Protein AF-W7SR73-F1 (afdb_monomer_lite)

Radius of gyration: 20.81 Å; chains: 1; bounding box: 54×57×61 Å

Secondary structure (DSSP, 8-state):
--PPPP-------------SGGGSHHHHHHHHHHHHHHHHHHTHHHHHTS-HHHHHHHHHTTHHHHHHHHHTTS-THHHHHHHHHHHHHHHHHHHHHHHHHHHT--HHHHHHHHHHHHHHHHHHHHT-S-TT--SS--B--GGG-HHHHHHHHHHHHHHHHHHSEEEEE-SS-EEEEEHHHHH-HHHHHHHHHHHHHHHHHHHHBSS--HHHHHHHHHHHHHTHHHHHHHHHHHHHHGGG-EEETTEEE-STTHHHHHHHHHHHHHHHHHHHHHHHHH--

Structure (mmCIF, N/CA/C/O backbone):
data_AF-W7SR73-F1
#
_entry.id   AF-W7SR73-F1
#
loop_
_atom_site.group_PDB
_atom_site.id
_atom_site.type_symbol
_atom_site.label_atom_id
_atom_site.label_alt_id
_atom_site.label_comp_id
_atom_site.label_asym_id
_atom_site.label_entity_id
_atom_site.label_seq_id
_atom_site.pdbx_PDB_ins_code
_atom_site.Cartn_x
_atom_site.Cartn_y
_atom_site.Cartn_z
_atom_site.occupancy
_atom_site.B_iso_or_equiv
_atom_site.auth_seq_id
_atom_site.auth_comp_id
_atom_site.auth_asym_id
_atom_site.auth_atom_id
_atom_site.pdbx_PDB_model_num
ATOM 1 N N . MET A 1 1 ? -22.185 36.426 38.404 1.00 36.88 1 MET A N 1
ATOM 2 C CA . MET A 1 1 ? -23.098 35.696 37.496 1.00 36.88 1 MET A CA 1
ATOM 3 C C . MET A 1 1 ? -22.734 36.054 36.061 1.00 36.88 1 MET A C 1
ATOM 5 O O . MET A 1 1 ? -23.063 37.146 35.626 1.00 36.88 1 MET A O 1
ATOM 9 N N . CYS A 1 2 ? -22.018 35.182 35.348 1.00 37.31 2 CYS A N 1
ATOM 10 C CA . CYS A 1 2 ? -21.666 35.397 33.941 1.00 37.31 2 CYS A CA 1
ATOM 11 C C . CYS A 1 2 ? -22.485 34.436 33.075 1.00 37.31 2 CYS A C 1
ATOM 13 O O . CYS A 1 2 ? -22.372 33.221 33.229 1.00 37.31 2 CYS A O 1
ATOM 15 N N . ARG A 1 3 ? -23.336 34.977 32.194 1.00 38.03 3 ARG A N 1
ATOM 16 C CA . ARG A 1 3 ? -24.036 34.200 31.160 1.00 38.03 3 ARG A CA 1
ATOM 17 C C . ARG A 1 3 ? -23.007 33.688 30.142 1.00 38.03 3 ARG A C 1
ATOM 19 O O . ARG A 1 3 ? -22.196 34.493 29.685 1.00 38.03 3 ARG A O 1
ATOM 26 N N . PRO A 1 4 ? -23.029 32.407 29.740 1.00 42.78 4 PRO A N 1
ATOM 27 C CA . PRO A 1 4 ? -22.214 31.962 28.622 1.00 42.78 4 PRO A CA 1
ATOM 28 C C . PRO A 1 4 ? -22.795 32.529 27.321 1.00 42.78 4 PRO A C 1
ATOM 30 O O . PRO A 1 4 ? -23.991 32.404 27.052 1.00 42.78 4 PRO A O 1
ATOM 33 N N . ALA A 1 5 ? -21.932 33.180 26.542 1.00 45.69 5 ALA A N 1
ATOM 34 C CA . ALA A 1 5 ? -22.242 33.726 25.231 1.00 45.69 5 ALA A CA 1
ATOM 35 C C . ALA A 1 5 ? -22.850 32.647 24.318 1.00 45.69 5 ALA A C 1
ATOM 37 O O . ALA A 1 5 ? -22.333 31.532 24.203 1.00 45.69 5 ALA A O 1
ATOM 38 N N . GLY A 1 6 ? -23.974 32.997 23.690 1.00 40.56 6 GLY A N 1
ATOM 39 C CA . GLY A 1 6 ? -24.680 32.158 22.733 1.00 40.56 6 GLY A CA 1
ATOM 40 C C . GLY A 1 6 ? -23.781 31.760 21.565 1.00 40.56 6 GLY A C 1
ATOM 41 O O . GLY A 1 6 ? -22.984 32.548 21.059 1.00 40.56 6 GLY A O 1
ATOM 42 N N . ARG A 1 7 ? -23.911 30.501 21.142 1.00 44.38 7 ARG A N 1
ATOM 43 C CA . ARG A 1 7 ? -23.233 29.946 19.968 1.00 44.38 7 ARG A CA 1
ATOM 44 C C . ARG A 1 7 ? -23.712 30.687 18.715 1.00 44.38 7 ARG A C 1
ATOM 46 O O . ARG A 1 7 ? -24.780 30.386 18.202 1.00 44.38 7 ARG A O 1
ATOM 53 N N . LEU A 1 8 ? -22.897 31.614 18.215 1.00 41.06 8 LEU A N 1
ATOM 54 C CA . LEU A 1 8 ? -23.123 32.419 17.000 1.00 41.06 8 LEU A CA 1
ATOM 55 C C . LEU A 1 8 ? -23.043 31.636 15.674 1.00 41.06 8 LEU A C 1
ATOM 57 O O . LEU A 1 8 ? -23.011 32.231 14.606 1.00 41.06 8 LEU A O 1
ATOM 61 N N . TRP A 1 9 ? -23.029 30.306 15.718 1.00 40.50 9 TRP A N 1
ATOM 62 C CA . TRP A 1 9 ? -22.989 29.473 14.521 1.00 40.50 9 TRP A CA 1
ATOM 63 C C . TRP A 1 9 ? -24.283 28.675 14.465 1.00 40.50 9 TRP A C 1
ATOM 65 O O . TRP A 1 9 ? -24.389 27.592 15.048 1.00 40.50 9 TRP A O 1
ATOM 75 N N . ALA A 1 10 ? -25.282 29.240 13.785 1.00 40.38 10 ALA A N 1
ATOM 76 C CA . ALA A 1 10 ? -26.393 28.462 13.271 1.00 40.38 10 ALA A CA 1
ATOM 77 C C . ALA A 1 10 ? -25.784 27.308 12.463 1.00 40.38 10 ALA A C 1
ATOM 79 O O . ALA A 1 10 ? -25.102 27.530 11.464 1.00 40.38 10 ALA A O 1
ATOM 80 N N . ARG A 1 11 ? -25.955 26.069 12.937 1.00 42.06 11 ARG A N 1
ATOM 81 C CA . ARG A 1 11 ? -25.635 24.893 12.129 1.00 42.06 11 ARG A CA 1
ATOM 82 C C . ARG A 1 11 ? -26.626 24.903 10.977 1.00 42.06 11 ARG A C 1
ATOM 84 O O . ARG A 1 11 ? -27.745 24.430 11.142 1.00 42.06 11 ARG A O 1
ATOM 91 N N . ALA A 1 12 ? -26.227 25.462 9.842 1.00 39.22 12 ALA A N 1
ATOM 92 C CA . ALA A 1 12 ? -26.862 25.150 8.580 1.00 39.22 12 ALA A CA 1
ATOM 93 C C . ALA A 1 12 ? -26.725 23.634 8.411 1.00 39.22 12 ALA A C 1
ATOM 95 O O . ALA A 1 12 ? -25.645 23.120 8.117 1.00 39.22 12 ALA A O 1
ATOM 96 N N . THR A 1 13 ? -27.789 22.895 8.713 1.00 42.84 13 THR A N 1
ATOM 97 C CA . THR A 1 13 ? -27.902 21.489 8.350 1.00 42.84 13 THR A CA 1
ATOM 98 C C . THR A 1 13 ? -28.091 21.460 6.846 1.00 42.84 13 THR A C 1
ATOM 100 O O . THR A 1 13 ? -29.215 21.427 6.356 1.00 42.84 13 THR A O 1
ATOM 103 N N . ILE A 1 14 ? -26.983 21.554 6.109 1.00 45.41 14 ILE A N 1
ATOM 104 C CA . ILE A 1 14 ? -26.963 21.158 4.705 1.00 45.41 14 ILE A CA 1
ATOM 105 C C . ILE A 1 14 ? -27.408 19.690 4.710 1.00 45.41 14 ILE A C 1
ATOM 107 O O . ILE A 1 14 ? -26.784 18.899 5.430 1.00 45.41 14 ILE A O 1
ATOM 111 N N . PRO A 1 15 ? -28.501 19.318 4.018 1.00 51.28 15 PRO A N 1
ATOM 112 C CA . PRO A 1 15 ? -28.892 17.922 3.915 1.00 51.28 15 PRO A CA 1
ATOM 113 C C . PRO A 1 15 ? -27.701 17.161 3.340 1.00 51.28 15 PRO A C 1
ATOM 115 O O . PRO A 1 15 ? -27.239 17.452 2.237 1.00 51.28 15 PRO A O 1
ATOM 118 N N . ALA A 1 16 ? -27.142 16.250 4.136 1.00 58.19 16 ALA A N 1
ATOM 119 C CA . ALA A 1 16 ? -26.070 15.401 3.655 1.00 58.19 16 ALA A CA 1
ATOM 120 C C . ALA A 1 16 ? -26.644 14.562 2.502 1.00 58.19 16 ALA A C 1
ATOM 122 O O . ALA A 1 16 ? -27.742 14.018 2.666 1.00 58.19 16 ALA A O 1
ATOM 123 N N . PRO A 1 17 ? -25.961 14.479 1.347 1.00 64.81 17 PRO A N 1
ATOM 124 C CA . PRO A 1 17 ? -26.412 13.629 0.254 1.00 64.81 17 PRO A CA 1
ATOM 125 C C . PRO A 1 17 ? -26.595 12.193 0.755 1.00 64.81 17 PRO A C 1
ATOM 127 O O . PRO A 1 17 ? -25.897 11.753 1.674 1.00 64.81 17 PRO A O 1
ATOM 130 N N . ASP A 1 18 ? -27.540 11.462 0.164 1.00 72.56 18 ASP A N 1
ATOM 131 C CA . ASP A 1 18 ? -27.709 10.047 0.475 1.00 72.56 18 ASP A CA 1
ATOM 132 C C . ASP A 1 18 ? -26.502 9.265 -0.063 1.00 72.56 18 ASP A C 1
ATOM 134 O O . ASP A 1 18 ? -26.380 8.985 -1.253 1.00 72.56 18 ASP A O 1
ATOM 138 N N . LEU A 1 19 ? -25.567 8.961 0.838 1.00 78.19 19 LEU A N 1
ATOM 139 C CA . LEU A 1 19 ? -24.346 8.211 0.554 1.00 78.19 19 LEU A CA 1
ATOM 140 C C . LEU A 1 19 ? -24.487 6.721 0.903 1.00 78.19 19 LEU A C 1
ATOM 142 O O . LEU A 1 19 ? -23.482 6.016 1.008 1.00 78.19 19 LEU A O 1
ATOM 146 N N . THR A 1 20 ? -25.709 6.219 1.116 1.00 80.25 20 THR A N 1
ATOM 147 C CA . THR A 1 20 ? -25.939 4.818 1.509 1.00 80.25 20 THR A CA 1
ATOM 148 C C . THR A 1 20 ? -25.400 3.827 0.484 1.00 80.25 20 THR A C 1
ATOM 150 O O . THR A 1 20 ? -24.832 2.809 0.875 1.00 80.25 20 THR A O 1
ATOM 153 N N . TRP A 1 21 ? -25.471 4.145 -0.811 1.00 82.00 21 TRP A N 1
ATOM 154 C CA . TRP A 1 21 ? -24.934 3.279 -1.862 1.00 82.00 21 TRP A CA 1
ATOM 155 C C . TRP A 1 21 ? -23.411 3.084 -1.760 1.00 82.00 21 TRP A C 1
ATOM 157 O O . TRP A 1 21 ? -22.925 1.964 -1.906 1.00 82.00 21 TRP A O 1
ATOM 167 N N . PHE A 1 22 ? -22.652 4.123 -1.392 1.00 81.50 22 PHE A N 1
ATOM 168 C CA . PHE A 1 22 ? -21.197 4.034 -1.182 1.00 81.50 22 PHE A CA 1
ATOM 169 C C . PHE A 1 22 ? -20.799 3.158 0.016 1.00 81.50 22 PHE A C 1
ATOM 171 O O . PHE A 1 22 ? -19.627 2.810 0.178 1.00 81.50 22 PHE A O 1
ATOM 178 N N . ARG A 1 23 ? -21.765 2.768 0.856 1.00 78.94 23 ARG A N 1
ATOM 179 C CA . ARG A 1 23 ? -21.553 1.802 1.937 1.00 78.94 23 ARG A CA 1
ATOM 180 C C . ARG A 1 23 ? -21.659 0.346 1.473 1.00 78.94 23 ARG A C 1
ATOM 182 O O . ARG A 1 23 ? -21.273 -0.534 2.236 1.00 78.94 23 ARG A O 1
ATOM 189 N N . ASP A 1 24 ? -22.112 0.061 0.249 1.00 85.44 24 ASP A N 1
ATOM 190 C CA . ASP A 1 24 ? -22.100 -1.296 -0.317 1.00 85.44 24 ASP A CA 1
ATOM 191 C C . ASP A 1 24 ? -20.667 -1.689 -0.726 1.00 85.44 24 ASP A C 1
ATOM 193 O O . ASP A 1 24 ? -19.932 -0.919 -1.343 1.00 85.44 24 ASP A O 1
ATOM 197 N N . TRP A 1 25 ? -20.206 -2.879 -0.321 1.00 84.38 25 TRP A N 1
ATOM 198 C CA . TRP A 1 25 ? -18.862 -3.385 -0.653 1.00 84.38 25 TRP A CA 1
ATOM 199 C C . TRP A 1 25 ? -18.674 -3.572 -2.156 1.00 84.38 25 TRP A C 1
ATOM 201 O O . TRP A 1 25 ? -17.547 -3.489 -2.640 1.00 84.38 25 TRP A O 1
ATOM 211 N N . LYS A 1 26 ? -19.767 -3.772 -2.899 1.00 89.88 26 LYS A N 1
ATOM 212 C CA . LYS A 1 26 ? -19.749 -3.914 -4.355 1.00 89.88 26 LYS A CA 1
ATOM 213 C C . LYS A 1 26 ? -19.268 -2.650 -5.058 1.00 89.88 26 LYS A C 1
ATOM 215 O O . LYS A 1 26 ? -18.605 -2.766 -6.080 1.00 89.88 26 LYS A O 1
ATOM 220 N N . VAL A 1 27 ? -19.557 -1.465 -4.512 1.00 89.69 27 VAL A N 1
ATOM 221 C CA . VAL A 1 27 ? -19.064 -0.197 -5.076 1.00 89.69 27 VAL A CA 1
ATOM 222 C C . VAL A 1 27 ? -17.551 -0.119 -4.920 1.00 89.69 27 VAL A C 1
ATOM 224 O O . VAL A 1 27 ? -16.844 0.136 -5.888 1.00 89.69 27 VAL A O 1
ATOM 227 N N . LEU A 1 28 ? -17.045 -0.427 -3.723 1.00 90.06 28 LEU A N 1
ATOM 228 C CA . LEU A 1 28 ? -15.608 -0.449 -3.456 1.00 90.06 28 LEU A CA 1
ATOM 229 C C . LEU A 1 28 ? -14.887 -1.514 -4.299 1.00 90.06 28 LEU A C 1
ATOM 231 O O . LEU A 1 28 ? -13.823 -1.240 -4.845 1.00 90.06 28 LEU A O 1
ATOM 235 N N . LEU A 1 29 ? -15.489 -2.699 -4.456 1.00 91.81 29 LEU A N 1
ATOM 236 C CA . LEU A 1 29 ? -14.976 -3.740 -5.346 1.00 91.81 29 LEU A CA 1
ATOM 237 C C . LEU A 1 29 ? -14.955 -3.265 -6.804 1.00 91.81 29 LEU A C 1
ATOM 239 O O . LEU A 1 29 ? -13.953 -3.457 -7.480 1.00 91.81 29 LEU A O 1
ATOM 243 N N . GLY A 1 30 ? -16.033 -2.642 -7.282 1.00 93.50 30 GLY A N 1
ATOM 244 C CA . GLY A 1 30 ? -16.123 -2.130 -8.649 1.00 93.50 30 GLY A CA 1
ATOM 245 C C . GLY A 1 30 ? -15.042 -1.093 -8.950 1.00 93.50 30 GLY A C 1
ATOM 246 O O . GLY A 1 30 ? -14.384 -1.188 -9.981 1.00 93.50 30 GLY A O 1
ATOM 247 N N . VAL A 1 31 ? -14.798 -0.161 -8.022 1.00 93.25 31 VAL A N 1
ATOM 248 C CA . VAL A 1 31 ? -13.706 0.820 -8.141 1.00 93.25 31 VAL A CA 1
ATOM 249 C C . VAL A 1 31 ? -12.341 0.130 -8.146 1.00 93.25 31 VAL A C 1
ATOM 251 O O . VAL A 1 31 ? -11.512 0.454 -8.989 1.00 93.25 31 VAL A O 1
ATOM 254 N N . ALA A 1 32 ? -12.112 -0.850 -7.265 1.00 93.25 32 ALA A N 1
ATOM 255 C CA . ALA A 1 32 ? -10.853 -1.597 -7.225 1.00 93.25 32 ALA A CA 1
ATOM 256 C C . ALA A 1 32 ? -10.596 -2.397 -8.516 1.00 93.25 32 ALA A C 1
ATOM 258 O O . ALA A 1 32 ? -9.471 -2.427 -9.002 1.00 93.25 32 ALA A O 1
ATOM 259 N N . VAL A 1 33 ? -11.631 -3.011 -9.098 1.00 93.94 33 VAL A N 1
ATOM 260 C CA . VAL A 1 33 ? -11.527 -3.730 -10.378 1.00 93.94 33 VAL A CA 1
ATOM 261 C C . VAL A 1 33 ? -11.259 -2.765 -11.532 1.00 93.94 33 VAL A C 1
ATOM 263 O O . VAL A 1 33 ? -10.395 -3.040 -12.358 1.00 93.94 33 VAL A O 1
ATOM 266 N N . ALA A 1 34 ? -11.959 -1.629 -11.586 1.00 94.38 34 ALA A N 1
ATOM 267 C CA . ALA A 1 34 ? -11.707 -0.609 -12.603 1.00 94.38 34 ALA A CA 1
ATOM 268 C C . ALA A 1 34 ? -10.274 -0.069 -12.511 1.00 94.38 34 ALA A C 1
ATOM 270 O O . ALA A 1 34 ? -9.609 0.091 -13.530 1.00 94.38 34 ALA A O 1
ATOM 271 N N . LEU A 1 35 ? -9.786 0.162 -11.290 1.00 93.50 35 LEU A N 1
ATOM 272 C CA . LEU A 1 35 ? -8.422 0.610 -11.062 1.00 93.50 35 LEU A CA 1
ATOM 273 C C . LEU A 1 35 ? -7.397 -0.441 -11.503 1.00 93.50 35 LEU A C 1
ATOM 275 O O . LEU A 1 35 ? -6.458 -0.072 -12.193 1.00 93.50 35 LEU A O 1
ATOM 279 N N . LEU A 1 36 ? -7.601 -1.727 -11.192 1.00 90.69 36 LEU A N 1
ATOM 280 C CA . LEU A 1 36 ? -6.747 -2.814 -11.690 1.00 90.69 36 LEU A CA 1
ATOM 281 C C . LEU A 1 36 ? -6.649 -2.792 -13.223 1.00 90.69 36 LEU A C 1
ATOM 283 O O . LEU A 1 36 ? -5.556 -2.882 -13.765 1.00 90.69 36 LEU A O 1
ATOM 287 N N . VAL A 1 37 ? -7.774 -2.641 -13.929 1.00 89.94 37 VAL A N 1
ATOM 288 C CA . VAL A 1 37 ? -7.774 -2.563 -15.402 1.00 89.94 37 VAL A CA 1
ATOM 289 C C . VAL A 1 37 ? -6.960 -1.367 -15.894 1.00 89.94 37 VAL A C 1
ATOM 291 O O . VAL A 1 37 ? -6.184 -1.500 -16.834 1.00 89.94 37 VAL A O 1
ATOM 294 N N . VAL A 1 38 ? -7.119 -0.209 -15.255 1.00 89.44 38 VAL A N 1
ATOM 295 C CA . VAL A 1 38 ? -6.376 1.001 -15.620 1.00 89.44 38 VAL A CA 1
ATOM 296 C C . VAL A 1 38 ? -4.885 0.872 -15.314 1.00 89.44 38 VAL A C 1
ATOM 298 O O . VAL A 1 38 ? -4.087 1.321 -16.125 1.00 89.44 38 VAL A O 1
ATOM 301 N N . VAL A 1 39 ? -4.505 0.228 -14.210 1.00 85.44 39 VAL A N 1
ATOM 302 C CA . VAL A 1 39 ? -3.103 -0.070 -13.875 1.00 85.44 39 VAL A CA 1
ATOM 303 C C . VAL A 1 39 ? -2.485 -1.004 -14.910 1.00 85.44 39 VAL A C 1
ATOM 305 O O . VAL A 1 39 ? -1.406 -0.720 -15.414 1.00 85.44 39 VAL A O 1
ATOM 308 N N . LEU A 1 40 ? -3.199 -2.058 -15.319 1.00 83.19 40 LEU A N 1
ATOM 309 C CA . LEU A 1 40 ? -2.739 -2.930 -16.404 1.00 83.19 40 LEU A CA 1
ATOM 310 C C . LEU A 1 40 ? -2.592 -2.168 -17.732 1.00 83.19 40 LEU A C 1
ATOM 312 O O . LEU A 1 40 ? -1.667 -2.449 -18.484 1.00 83.19 40 LEU A O 1
ATOM 316 N N . GLY A 1 41 ? -3.468 -1.197 -18.011 1.00 80.50 41 GLY A N 1
ATOM 317 C CA . GLY A 1 41 ? -3.343 -0.315 -19.177 1.00 80.50 41 GLY A CA 1
ATOM 318 C C . GLY A 1 41 ? -2.171 0.668 -19.072 1.00 80.50 41 GLY A C 1
ATOM 319 O O . GLY A 1 41 ? -1.461 0.881 -20.046 1.00 80.50 41 GLY A O 1
ATOM 320 N N . ALA A 1 42 ? -1.922 1.239 -17.890 1.00 78.88 42 ALA A N 1
ATOM 321 C CA . ALA A 1 42 ? -0.764 2.101 -17.640 1.00 78.88 42 ALA A CA 1
ATOM 322 C C . ALA A 1 42 ? 0.563 1.332 -17.754 1.00 78.88 42 ALA A C 1
ATOM 324 O O . ALA A 1 42 ? 1.577 1.914 -18.131 1.00 78.88 42 ALA A O 1
ATOM 325 N N . ALA A 1 43 ? 0.531 0.028 -17.473 1.00 71.88 43 ALA A N 1
ATOM 326 C CA . ALA A 1 43 ? 1.662 -0.885 -17.555 1.00 71.88 43 ALA A CA 1
ATOM 327 C C . ALA A 1 43 ? 1.761 -1.639 -18.900 1.00 71.88 43 ALA A C 1
ATOM 329 O O . ALA A 1 43 ? 2.503 -2.617 -18.978 1.00 71.88 43 ALA A O 1
ATOM 330 N N . GLU A 1 44 ? 1.041 -1.228 -19.953 1.00 74.94 44 GLU A N 1
ATOM 331 C CA . GLU A 1 44 ? 0.981 -1.932 -21.250 1.00 74.94 44 GLU A CA 1
ATOM 332 C C . GLU A 1 44 ? 2.375 -2.279 -21.803 1.00 74.94 44 GLU A C 1
ATOM 334 O O . GLU A 1 44 ? 2.683 -3.457 -21.996 1.00 74.94 44 GLU A O 1
ATOM 339 N N . ASP A 1 45 ? 3.261 -1.287 -21.929 1.00 67.12 45 ASP A N 1
ATOM 340 C CA . ASP A 1 45 ? 4.629 -1.468 -22.441 1.00 67.12 45 ASP A CA 1
ATOM 341 C C . ASP A 1 45 ? 5.468 -2.448 -21.600 1.00 67.12 45 ASP A C 1
ATOM 343 O O . ASP A 1 45 ? 6.352 -3.143 -22.115 1.00 67.12 45 ASP A O 1
ATOM 347 N N . MET A 1 46 ? 5.222 -2.496 -20.286 1.00 65.88 46 MET A N 1
ATOM 348 C CA . MET A 1 46 ? 5.871 -3.444 -19.382 1.00 65.88 46 MET A CA 1
ATOM 349 C C . MET A 1 46 ? 5.290 -4.845 -19.576 1.00 65.88 46 MET A C 1
ATOM 351 O O . MET A 1 46 ? 6.036 -5.825 -19.620 1.00 65.88 46 MET A O 1
ATOM 355 N N . LEU A 1 47 ? 3.966 -4.959 -19.696 1.00 67.00 47 LEU A N 1
ATOM 356 C CA . LEU A 1 47 ? 3.264 -6.229 -19.841 1.00 67.00 47 LEU A CA 1
ATOM 357 C C . LEU A 1 47 ? 3.582 -6.913 -21.173 1.00 67.00 47 LEU A C 1
ATOM 359 O O . LEU A 1 47 ? 3.760 -8.130 -21.183 1.00 67.00 47 LEU A O 1
ATOM 363 N N . GLU A 1 48 ? 3.750 -6.157 -22.262 1.00 66.19 48 GLU A N 1
ATOM 364 C CA . GLU A 1 48 ? 4.207 -6.692 -23.554 1.00 66.19 48 GLU A CA 1
ATOM 365 C C . GLU A 1 48 ? 5.588 -7.353 -23.462 1.00 66.19 48 GLU A C 1
ATOM 367 O O . GLU A 1 48 ? 5.865 -8.351 -24.131 1.00 66.19 48 GLU A O 1
ATOM 372 N N . LYS A 1 49 ? 6.456 -6.814 -22.602 1.00 64.19 49 LYS A N 1
ATOM 373 C CA . LYS A 1 49 ? 7.822 -7.308 -22.373 1.00 64.19 49 LYS A CA 1
ATOM 374 C C . LYS A 1 49 ? 7.898 -8.312 -21.219 1.00 64.19 49 LYS A C 1
ATOM 376 O O . LYS A 1 49 ? 8.965 -8.869 -20.953 1.00 64.19 49 LYS A O 1
ATOM 381 N N . SER A 1 50 ? 6.785 -8.553 -20.527 1.00 61.41 50 SER A N 1
ATOM 382 C CA . SER A 1 50 ? 6.724 -9.407 -19.346 1.00 61.41 50 SER A CA 1
ATOM 383 C C . SER A 1 50 ? 6.460 -10.865 -19.698 1.00 61.41 50 SER A C 1
ATOM 385 O O . SER A 1 50 ? 5.761 -11.213 -20.645 1.00 61.41 50 SER A O 1
ATOM 387 N N . THR A 1 51 ? 6.977 -11.764 -18.863 1.00 65.81 51 THR A N 1
ATOM 388 C CA . THR A 1 51 ? 6.564 -13.174 -18.898 1.00 65.81 51 THR A CA 1
ATOM 389 C C . THR A 1 51 ? 5.151 -13.330 -18.325 1.00 65.81 51 THR A C 1
ATOM 391 O O . THR A 1 51 ? 4.711 -12.514 -17.514 1.00 65.81 51 THR A O 1
ATOM 394 N N . PHE A 1 52 ? 4.461 -14.432 -18.648 1.00 66.69 52 PHE A N 1
ATOM 395 C CA . PHE A 1 52 ? 3.174 -14.782 -18.020 1.00 66.69 52 PHE A CA 1
ATOM 396 C C . PHE A 1 52 ? 3.237 -14.750 -16.482 1.00 66.69 52 PHE A C 1
ATOM 398 O O . PHE A 1 52 ? 2.274 -14.368 -15.824 1.00 66.69 52 PHE A O 1
ATOM 405 N N . LEU A 1 53 ? 4.388 -15.113 -15.905 1.00 62.62 53 LEU A N 1
ATOM 406 C CA . LEU A 1 53 ? 4.614 -15.061 -14.463 1.00 62.62 53 LEU A CA 1
ATOM 407 C C . LEU A 1 53 ? 4.629 -13.620 -13.925 1.00 62.62 53 LEU A C 1
ATOM 409 O O . LEU A 1 53 ? 4.103 -13.391 -12.841 1.00 62.62 53 LEU A O 1
ATOM 413 N N . GLY A 1 54 ? 5.179 -12.664 -14.680 1.00 63.09 54 GLY A N 1
ATOM 414 C CA . GLY A 1 54 ? 5.144 -11.233 -14.352 1.00 63.09 54 GLY A CA 1
ATOM 415 C C . GLY A 1 54 ? 3.724 -10.665 -14.389 1.00 63.09 54 GLY A C 1
ATOM 416 O O . GLY A 1 54 ? 3.306 -10.000 -13.449 1.00 63.09 54 GLY A O 1
ATOM 417 N N . PHE A 1 55 ? 2.933 -11.029 -15.402 1.00 69.56 55 PHE A N 1
ATOM 418 C CA . PHE A 1 55 ? 1.511 -10.669 -15.457 1.00 69.56 55 PHE A CA 1
ATOM 419 C C . PHE A 1 55 ? 0.703 -11.292 -14.304 1.00 69.56 55 PHE A C 1
ATOM 421 O O . PHE A 1 55 ? -0.070 -10.614 -13.630 1.00 69.56 55 PHE A O 1
ATOM 428 N N . ALA A 1 56 ? 0.885 -12.589 -14.038 1.00 69.44 56 ALA A N 1
ATOM 429 C CA . ALA A 1 56 ? 0.207 -13.267 -12.934 1.00 69.44 56 ALA A CA 1
ATOM 430 C C . ALA A 1 56 ? 0.580 -12.657 -11.574 1.00 69.44 56 ALA A C 1
ATOM 432 O O . ALA A 1 56 ? -0.275 -12.538 -10.698 1.00 69.44 56 ALA A O 1
ATOM 433 N N . TYR A 1 57 ? 1.841 -12.258 -11.412 1.00 68.62 57 TYR A N 1
ATOM 434 C CA . TYR A 1 57 ? 2.326 -11.517 -10.255 1.00 68.62 57 TYR A CA 1
ATOM 435 C C . TYR A 1 57 ? 1.605 -10.173 -10.095 1.00 68.62 57 TYR A C 1
ATOM 437 O O . TYR A 1 57 ? 1.058 -9.898 -9.024 1.00 68.62 57 TYR A O 1
ATOM 445 N N . GLU A 1 58 ? 1.538 -9.400 -11.176 1.00 71.31 58 GLU A N 1
ATOM 446 C CA . GLU A 1 58 ? 0.892 -8.092 -11.216 1.00 71.31 58 GLU A CA 1
ATOM 447 C C . GLU A 1 58 ? -0.589 -8.179 -10.831 1.00 71.31 58 GLU A C 1
ATOM 449 O O . GLU A 1 58 ? -1.085 -7.367 -10.062 1.00 71.31 58 GLU A O 1
ATOM 454 N N . VAL A 1 59 ? -1.295 -9.230 -11.251 1.00 77.56 59 VAL A N 1
ATOM 455 C CA . VAL A 1 59 ? -2.680 -9.478 -10.818 1.00 77.56 59 VAL A CA 1
ATOM 456 C C . VAL A 1 59 ? -2.749 -9.933 -9.355 1.00 77.56 59 VAL A C 1
ATOM 458 O O . VAL A 1 59 ? -3.635 -9.516 -8.605 1.00 77.56 59 VAL A O 1
ATOM 461 N N . LEU A 1 60 ? -1.828 -10.794 -8.915 1.00 75.69 60 LEU A N 1
ATOM 462 C CA . LEU A 1 60 ? -1.855 -11.374 -7.572 1.00 75.69 60 LEU A CA 1
ATOM 463 C C . LEU A 1 60 ? -1.628 -10.326 -6.475 1.00 75.69 60 LEU A C 1
ATOM 465 O O . LEU A 1 60 ? -2.200 -10.469 -5.392 1.00 75.69 60 LEU A O 1
ATOM 469 N N . ARG A 1 61 ? -0.874 -9.252 -6.747 1.00 74.25 61 ARG A N 1
ATOM 470 C CA . ARG A 1 61 ? -0.641 -8.149 -5.792 1.00 74.25 61 ARG A CA 1
ATOM 471 C C . ARG A 1 61 ? -1.934 -7.457 -5.333 1.00 74.25 61 ARG A C 1
ATOM 473 O O . ARG A 1 61 ? -1.979 -6.895 -4.246 1.00 74.25 61 ARG A O 1
ATOM 480 N N . TRP A 1 62 ? -3.023 -7.593 -6.093 1.00 83.44 62 TRP A N 1
ATOM 481 C CA . TRP A 1 62 ? -4.352 -7.071 -5.750 1.00 83.44 62 TRP A CA 1
ATOM 482 C C . TRP A 1 62 ? -5.167 -7.985 -4.831 1.00 83.44 62 TRP A C 1
ATOM 484 O O . TRP A 1 62 ? -6.176 -7.562 -4.257 1.00 83.44 62 TRP A O 1
ATOM 494 N N . ALA A 1 63 ? -4.755 -9.246 -4.662 1.00 81.81 63 ALA A N 1
ATOM 495 C CA . ALA A 1 63 ? -5.481 -10.214 -3.846 1.00 81.81 63 ALA A CA 1
ATOM 496 C C . ALA A 1 63 ? -5.696 -9.749 -2.390 1.00 81.81 63 ALA A C 1
ATOM 498 O O . ALA A 1 63 ? -6.822 -9.898 -1.903 1.00 81.81 63 ALA A O 1
ATOM 499 N N . PRO A 1 64 ? -4.713 -9.143 -1.688 1.00 82.50 64 PRO A N 1
ATOM 500 C CA . PRO A 1 64 ? -4.926 -8.588 -0.354 1.00 82.50 64 PRO A CA 1
ATOM 501 C C . PRO A 1 64 ? -6.031 -7.531 -0.328 1.00 82.50 64 PRO A C 1
ATOM 503 O O . PRO A 1 64 ? -6.902 -7.601 0.539 1.00 82.50 64 PRO A O 1
ATOM 506 N N . LEU A 1 65 ? -6.060 -6.606 -1.296 1.00 87.69 65 LEU A N 1
ATOM 507 C CA . LEU A 1 65 ? -7.113 -5.594 -1.392 1.00 87.69 65 LEU A CA 1
ATOM 508 C C . LEU A 1 65 ? -8.488 -6.248 -1.570 1.00 87.69 65 LEU A C 1
ATOM 510 O O . LEU A 1 65 ? -9.405 -5.944 -0.809 1.00 87.69 65 LEU A O 1
ATOM 514 N N . PHE A 1 66 ? -8.638 -7.183 -2.512 1.00 89.38 66 PHE A N 1
ATOM 515 C CA . PHE A 1 66 ? -9.921 -7.856 -2.749 1.00 89.38 66 PHE A CA 1
ATOM 516 C C . PHE A 1 66 ? -10.390 -8.684 -1.546 1.00 89.38 66 PHE A C 1
ATOM 518 O O . PHE A 1 66 ? -11.570 -8.641 -1.180 1.00 89.38 66 PHE A O 1
ATOM 525 N N . VAL A 1 67 ? -9.473 -9.397 -0.885 1.00 85.12 67 VAL A N 1
ATOM 526 C CA . VAL A 1 67 ? -9.757 -10.118 0.364 1.00 85.12 67 VAL A CA 1
ATOM 527 C C . VAL A 1 67 ? -10.177 -9.135 1.455 1.00 85.12 67 VAL A C 1
ATOM 529 O O . VAL A 1 67 ? -11.199 -9.349 2.107 1.00 85.12 67 VAL A O 1
ATOM 532 N N . GLY A 1 68 ? -9.445 -8.033 1.620 1.00 86.38 68 GLY A N 1
ATOM 533 C CA . GLY A 1 68 ? -9.762 -6.964 2.558 1.00 86.38 68 GLY A CA 1
ATOM 534 C C . GLY A 1 68 ? -11.167 -6.409 2.330 1.00 86.38 68 GLY A C 1
ATOM 535 O O . GLY A 1 68 ? -11.982 -6.431 3.248 1.00 86.38 68 GLY A O 1
ATOM 536 N N . ILE A 1 69 ? -11.499 -6.019 1.095 1.00 90.50 69 ILE A N 1
ATOM 537 C CA . ILE A 1 69 ? -12.831 -5.522 0.716 1.00 90.50 69 ILE A CA 1
ATOM 538 C C . ILE A 1 69 ? -13.912 -6.534 1.103 1.00 90.50 69 ILE A C 1
ATOM 540 O O . ILE A 1 69 ? -14.910 -6.174 1.728 1.00 90.50 69 ILE A O 1
ATOM 544 N N . ARG A 1 70 ? -13.703 -7.820 0.798 1.00 87.62 70 ARG A N 1
ATOM 545 C CA . ARG A 1 70 ? -14.678 -8.873 1.106 1.00 87.62 70 ARG A CA 1
ATOM 546 C C . ARG A 1 70 ? -14.889 -9.081 2.609 1.00 87.62 70 ARG A C 1
ATOM 548 O O . ARG A 1 70 ? -15.964 -9.543 3.014 1.00 87.62 70 ARG A O 1
ATOM 555 N N . LEU A 1 71 ? -13.876 -8.779 3.419 1.00 85.62 71 LEU A N 1
ATOM 556 C CA . LEU A 1 71 ? -13.890 -8.916 4.873 1.00 85.62 71 LEU A CA 1
ATOM 557 C C . LEU A 1 71 ? -14.456 -7.703 5.617 1.00 85.62 71 LEU A C 1
ATOM 559 O O . LEU A 1 71 ? -14.780 -7.843 6.797 1.00 85.62 71 LEU A O 1
ATOM 563 N N . LEU A 1 72 ? -14.648 -6.562 4.947 1.00 85.25 72 LEU A N 1
ATOM 564 C CA . LEU A 1 72 ? -15.246 -5.360 5.547 1.00 85.25 72 LEU A CA 1
ATOM 565 C C . LEU A 1 72 ? -16.680 -5.575 6.056 1.00 85.25 72 LEU A C 1
ATOM 567 O O . LEU A 1 72 ? -17.105 -4.873 6.969 1.00 85.25 72 LEU A O 1
ATOM 571 N N . ASP A 1 73 ? -17.399 -6.551 5.500 1.00 83.69 73 ASP A N 1
ATOM 572 C CA . ASP A 1 73 ? -18.776 -6.889 5.897 1.00 83.69 73 ASP A CA 1
ATOM 573 C C . ASP A 1 73 ? -18.861 -7.957 6.989 1.00 83.69 73 ASP A C 1
ATOM 575 O O . ASP A 1 73 ? -19.946 -8.414 7.339 1.00 83.69 73 ASP A O 1
ATOM 579 N N . ARG A 1 74 ? -17.721 -8.436 7.490 1.00 83.50 74 ARG A N 1
ATOM 580 C CA . ARG A 1 74 ? -17.705 -9.399 8.594 1.00 83.50 74 ARG A CA 1
ATOM 581 C C . ARG A 1 74 ? -17.732 -8.661 9.922 1.00 83.50 74 ARG A C 1
ATOM 583 O O . ARG A 1 74 ? -17.284 -7.525 10.009 1.00 83.50 74 ARG A O 1
ATOM 590 N N . ASP A 1 75 ? -18.192 -9.340 10.964 1.00 81.00 75 ASP A N 1
ATOM 591 C CA . ASP A 1 75 ? -18.184 -8.798 12.319 1.00 81.00 75 ASP A CA 1
ATOM 592 C C . ASP A 1 75 ? -16.888 -9.117 13.077 1.00 81.00 75 ASP A C 1
ATOM 594 O O . ASP A 1 75 ? -16.128 -10.038 12.749 1.00 81.00 75 ASP A O 1
ATOM 598 N N . GLY A 1 76 ? -16.638 -8.329 14.124 1.00 82.19 76 GLY A N 1
ATOM 599 C CA . GLY A 1 76 ? -15.570 -8.578 15.086 1.00 82.19 76 GLY A CA 1
ATOM 600 C C . GLY A 1 76 ? -14.150 -8.376 14.526 1.00 82.19 76 GLY A C 1
ATOM 601 O O . GLY A 1 76 ? -13.916 -7.459 13.734 1.00 82.19 76 GLY A O 1
ATOM 602 N N . PRO A 1 77 ? -13.167 -9.203 14.941 1.00 78.31 77 PRO A N 1
ATOM 603 C CA . PRO A 1 77 ? -11.752 -9.034 14.584 1.00 78.31 77 PRO A CA 1
ATOM 604 C C . PRO A 1 77 ? -11.472 -9.007 13.076 1.00 78.31 77 PRO A C 1
ATOM 606 O O . PRO A 1 77 ? -10.562 -8.314 12.627 1.00 78.31 77 PRO A O 1
ATOM 609 N N . ARG A 1 78 ? -12.275 -9.729 12.285 1.00 82.12 78 ARG A N 1
ATOM 610 C CA . ARG A 1 78 ? -12.126 -9.841 10.824 1.00 82.12 78 ARG A CA 1
ATOM 611 C C . ARG A 1 78 ? -12.325 -8.492 10.132 1.00 82.12 78 ARG A C 1
ATOM 613 O O . ARG A 1 78 ? -11.537 -8.134 9.261 1.00 82.12 78 ARG A O 1
ATOM 620 N N . ARG A 1 79 ? -13.313 -7.716 10.586 1.00 84.25 79 ARG A N 1
ATOM 621 C CA . ARG A 1 79 ? -13.575 -6.354 10.100 1.00 84.25 79 ARG A CA 1
ATOM 622 C C . ARG A 1 79 ? -12.392 -5.424 10.326 1.00 84.25 79 ARG A C 1
ATOM 624 O O . ARG A 1 79 ? -12.067 -4.583 9.501 1.00 84.25 79 ARG A O 1
ATOM 631 N N . VAL A 1 80 ? -11.749 -5.572 11.479 1.00 82.69 80 VAL A N 1
ATOM 632 C CA . VAL A 1 80 ? -10.639 -4.717 11.899 1.00 82.69 80 VAL A CA 1
ATOM 633 C C . VAL A 1 80 ? -9.377 -5.018 11.091 1.00 82.69 80 VAL A C 1
ATOM 635 O O . VAL A 1 80 ? -8.695 -4.089 10.663 1.00 82.69 80 VAL A O 1
ATOM 638 N N . ILE A 1 81 ? -9.110 -6.301 10.828 1.00 83.50 81 ILE A N 1
ATOM 639 C CA . ILE A 1 81 ? -8.055 -6.741 9.904 1.00 83.50 81 ILE A CA 1
ATOM 640 C C . ILE A 1 81 ? -8.317 -6.169 8.506 1.00 83.50 81 ILE A C 1
ATOM 642 O O . ILE A 1 81 ? -7.420 -5.584 7.906 1.00 83.50 81 ILE A O 1
ATOM 646 N N . ALA A 1 82 ? -9.560 -6.264 8.024 1.00 85.56 82 ALA A N 1
ATOM 647 C CA . ALA A 1 82 ? -9.968 -5.719 6.733 1.00 85.56 82 ALA A CA 1
ATOM 648 C C . ALA A 1 82 ? -9.707 -4.211 6.616 1.00 85.56 82 ALA A C 1
ATOM 650 O O . ALA A 1 82 ? -9.147 -3.769 5.618 1.00 85.56 82 ALA A O 1
ATOM 651 N N . HIS A 1 83 ? -10.044 -3.427 7.647 1.00 85.56 83 HIS A N 1
ATOM 652 C CA . HIS A 1 83 ? -9.738 -1.995 7.670 1.00 85.56 83 HIS A CA 1
ATOM 653 C C . HIS A 1 83 ? -8.236 -1.723 7.534 1.00 85.56 83 HIS A C 1
ATOM 655 O O . HIS A 1 83 ? -7.861 -0.818 6.797 1.00 85.56 83 HIS A O 1
ATOM 661 N N . GLY A 1 84 ? -7.388 -2.502 8.217 1.00 83.06 84 GLY A N 1
ATOM 662 C CA . GLY A 1 84 ? -5.932 -2.359 8.131 1.00 83.06 84 GLY A CA 1
ATOM 663 C C . GLY A 1 84 ? -5.405 -2.648 6.727 1.00 83.06 84 GLY A C 1
ATOM 664 O O . GLY A 1 84 ? -4.692 -1.825 6.160 1.00 83.06 84 GLY A O 1
ATOM 665 N N . ILE A 1 85 ? -5.819 -3.777 6.140 1.00 85.56 85 ILE A N 1
ATOM 666 C CA . ILE A 1 85 ? -5.398 -4.196 4.793 1.00 85.56 85 ILE A CA 1
ATOM 667 C C . ILE A 1 85 ? -5.838 -3.176 3.736 1.00 85.56 85 ILE A C 1
ATOM 669 O O . ILE A 1 85 ? -5.020 -2.728 2.934 1.00 85.56 85 ILE A O 1
ATOM 673 N N . VAL A 1 86 ? -7.119 -2.795 3.737 1.00 89.12 86 VAL A N 1
ATOM 674 C CA . VAL A 1 86 ? -7.686 -1.910 2.709 1.00 89.12 86 VAL A CA 1
ATOM 675 C C . VAL A 1 86 ? -7.143 -0.487 2.839 1.00 89.12 86 VAL A C 1
ATOM 677 O O . VAL A 1 86 ? -6.845 0.126 1.822 1.00 89.12 86 VAL A O 1
ATOM 680 N N . ALA A 1 87 ? -6.961 0.036 4.058 1.00 85.69 87 ALA A N 1
ATOM 681 C CA . ALA A 1 87 ? -6.380 1.366 4.248 1.00 85.69 87 ALA A CA 1
ATOM 682 C C . ALA A 1 87 ? -4.927 1.433 3.760 1.00 85.69 87 ALA A C 1
ATOM 684 O O . ALA A 1 87 ? -4.555 2.400 3.103 1.00 85.69 87 ALA A O 1
ATOM 685 N N . ALA A 1 88 ? -4.124 0.404 4.045 1.00 83.44 88 ALA A N 1
ATOM 686 C CA . ALA A 1 88 ? -2.733 0.361 3.611 1.00 83.44 88 ALA A CA 1
ATOM 687 C C . ALA A 1 88 ? -2.616 0.254 2.077 1.00 83.44 88 ALA A C 1
ATOM 689 O O . ALA A 1 88 ? -1.909 1.043 1.458 1.00 83.44 88 ALA A O 1
ATOM 690 N N . ASN A 1 89 ? -3.406 -0.627 1.452 1.00 86.25 89 ASN A N 1
ATOM 691 C CA . ASN A 1 89 ? -3.453 -0.755 -0.010 1.00 86.25 89 ASN A CA 1
ATOM 692 C C . ASN A 1 89 ? -4.014 0.505 -0.697 1.00 86.25 89 ASN A C 1
ATOM 694 O O . ASN A 1 89 ? -3.591 0.850 -1.791 1.00 86.25 89 ASN A O 1
ATOM 698 N N . ALA A 1 90 ? -4.951 1.224 -0.075 1.00 88.50 90 ALA A N 1
ATOM 699 C CA . ALA A 1 90 ? -5.469 2.467 -0.645 1.00 88.50 90 ALA A CA 1
ATOM 700 C C . ALA A 1 90 ? -4.420 3.595 -0.644 1.00 88.50 90 ALA A C 1
ATOM 702 O O . ALA A 1 90 ? -4.384 4.384 -1.584 1.00 88.50 90 ALA A O 1
ATOM 703 N N . VAL A 1 91 ? -3.559 3.664 0.383 1.00 84.94 91 VAL A N 1
ATOM 704 C CA . VAL A 1 91 ? -2.416 4.598 0.411 1.00 84.94 91 VAL A CA 1
ATOM 705 C C . VAL A 1 91 ? -1.417 4.248 -0.688 1.00 84.94 91 VAL A C 1
ATOM 707 O O . VAL A 1 91 ? -1.008 5.144 -1.422 1.00 84.94 91 VAL A O 1
ATOM 710 N N . PHE A 1 92 ? -1.096 2.960 -0.845 1.00 82.94 92 PHE A N 1
ATOM 711 C CA . PHE A 1 92 ? -0.223 2.482 -1.916 1.00 82.94 92 PHE A CA 1
ATOM 712 C C . PHE A 1 92 ? -0.700 2.926 -3.292 1.00 82.94 92 PHE A C 1
ATOM 714 O O . PHE A 1 92 ? 0.015 3.620 -4.000 1.00 82.94 92 PHE A O 1
ATOM 721 N N . LEU A 1 93 ? -1.940 2.581 -3.634 1.00 88.12 93 LEU A N 1
ATOM 722 C CA . LEU A 1 93 ? -2.500 2.827 -4.958 1.00 88.12 93 LEU A CA 1
ATOM 723 C C . LEU A 1 93 ? -2.602 4.318 -5.288 1.00 88.12 93 LEU A C 1
ATOM 725 O O . LEU A 1 93 ? -2.487 4.715 -6.445 1.00 88.12 93 LEU A O 1
ATOM 729 N N . LEU A 1 94 ? -2.811 5.162 -4.273 1.00 87.94 94 LEU A N 1
ATOM 730 C CA . LEU A 1 94 ? -2.794 6.611 -4.450 1.00 87.94 94 LEU A CA 1
ATOM 731 C C . LEU A 1 94 ? -1.390 7.119 -4.798 1.00 87.94 94 LEU A C 1
ATOM 733 O O . LEU A 1 94 ? -1.244 8.009 -5.634 1.00 87.94 94 LEU A O 1
ATOM 737 N N . VAL A 1 95 ? -0.368 6.569 -4.148 1.00 84.06 95 VAL A N 1
ATOM 738 C CA . VAL A 1 95 ? 1.031 6.950 -4.359 1.00 84.06 95 VAL A CA 1
ATOM 739 C C . VAL A 1 95 ? 1.549 6.424 -5.682 1.00 84.06 95 VAL A C 1
ATOM 741 O O . VAL A 1 95 ? 2.207 7.166 -6.399 1.00 84.06 95 VAL A O 1
ATOM 744 N N . ASP A 1 96 ? 1.199 5.194 -6.018 1.00 83.06 96 ASP A N 1
ATOM 745 C CA . ASP A 1 96 ? 1.480 4.568 -7.299 1.00 83.06 96 ASP A CA 1
ATOM 746 C C . ASP A 1 96 ? 0.897 5.398 -8.462 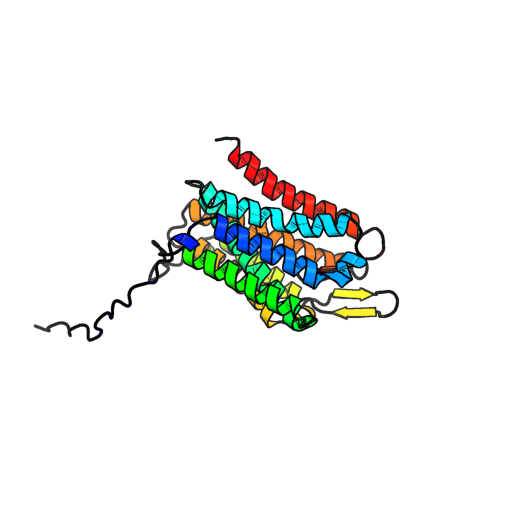1.00 83.06 96 ASP A C 1
ATOM 748 O O . ASP A 1 96 ? 1.612 5.793 -9.384 1.00 83.06 96 ASP A O 1
ATOM 752 N N . GLY A 1 97 ? -0.362 5.841 -8.347 1.00 86.31 97 GLY A N 1
ATOM 753 C CA . GLY A 1 97 ? -0.952 6.775 -9.310 1.00 86.31 97 GLY A CA 1
ATOM 754 C C . GLY A 1 97 ? -0.217 8.123 -9.401 1.00 86.31 97 GLY A C 1
ATOM 755 O O . GLY A 1 97 ? -0.053 8.662 -10.495 1.00 86.31 97 GLY A O 1
ATOM 756 N N . LEU A 1 98 ? 0.257 8.678 -8.278 1.00 86.75 98 LEU A N 1
ATOM 757 C CA . LEU A 1 98 ? 1.062 9.911 -8.277 1.00 86.75 98 LEU A CA 1
ATOM 758 C C . LEU A 1 98 ? 2.433 9.703 -8.932 1.00 86.75 98 LEU A C 1
ATOM 760 O O . LEU A 1 98 ? 2.867 10.560 -9.703 1.00 86.75 98 LEU A O 1
ATOM 764 N N . GLY A 1 99 ? 3.090 8.581 -8.637 1.00 83.12 99 GLY A N 1
ATOM 765 C CA . GLY A 1 99 ? 4.365 8.188 -9.228 1.00 83.12 99 GLY A CA 1
ATOM 766 C C . GLY A 1 99 ? 4.239 8.011 -10.735 1.00 83.12 99 GLY A C 1
ATOM 767 O O . GLY A 1 99 ? 4.993 8.625 -11.481 1.00 83.12 99 GLY A O 1
ATOM 768 N N . SER A 1 100 ? 3.208 7.298 -11.185 1.00 82.94 100 SER A N 1
ATOM 769 C CA . SER A 1 100 ? 2.896 7.085 -12.602 1.00 82.94 100 SER A CA 1
ATOM 770 C C . SER A 1 100 ? 2.623 8.392 -13.356 1.00 82.94 100 SER A C 1
ATOM 772 O O . SER A 1 100 ? 3.059 8.574 -14.495 1.00 82.94 100 SER A O 1
ATOM 774 N N . VAL A 1 101 ? 1.919 9.348 -12.738 1.00 86.62 101 VAL A N 1
ATOM 775 C CA . VAL A 1 101 ? 1.721 10.685 -13.329 1.00 86.62 101 VAL A CA 1
ATOM 776 C C . VAL A 1 101 ? 3.037 11.462 -13.402 1.00 86.62 101 VAL A C 1
ATOM 778 O O . VAL A 1 101 ? 3.249 12.199 -14.362 1.00 86.62 101 VAL A O 1
ATOM 781 N N . HIS A 1 102 ? 3.916 11.309 -12.410 1.00 83.81 102 HIS A N 1
ATOM 782 C CA . HIS A 1 102 ? 5.211 11.982 -12.384 1.00 83.81 102 HIS A CA 1
ATOM 783 C C . HIS A 1 102 ? 6.188 11.435 -13.433 1.00 83.81 102 HIS A C 1
ATOM 785 O O . HIS A 1 102 ? 6.865 12.225 -14.089 1.00 83.81 102 HIS A O 1
ATOM 791 N N . SER A 1 103 ? 6.257 10.112 -13.586 1.00 76.19 103 SER A N 1
ATOM 792 C CA . SER A 1 103 ? 7.227 9.433 -14.448 1.00 76.19 103 SER A CA 1
ATOM 793 C C . SER A 1 103 ? 6.777 9.333 -15.909 1.00 76.19 103 SER A C 1
ATOM 795 O O . SER A 1 103 ? 7.593 9.537 -16.805 1.00 76.19 103 SER A O 1
ATOM 797 N N . ILE A 1 104 ? 5.492 9.047 -16.159 1.00 81.06 104 ILE A N 1
ATOM 798 C CA . ILE A 1 104 ? 4.942 8.801 -17.505 1.00 81.06 104 ILE A CA 1
ATOM 799 C C . ILE A 1 104 ? 3.997 9.932 -17.928 1.00 81.06 104 ILE A C 1
ATOM 801 O O . ILE A 1 104 ? 4.083 10.442 -19.045 1.00 81.06 104 ILE A O 1
ATOM 805 N N . GLY A 1 105 ? 3.064 10.319 -17.052 1.00 81.25 105 GLY A N 1
ATOM 806 C CA . GLY A 1 105 ? 2.111 11.405 -17.319 1.00 81.25 105 GLY A CA 1
ATOM 807 C C . GLY A 1 105 ? 1.063 11.110 -18.405 1.00 81.25 105 GLY A C 1
ATOM 808 O O . GLY A 1 105 ? 0.470 12.045 -18.950 1.00 81.25 105 GLY A O 1
ATOM 809 N N . SER A 1 106 ? 0.814 9.835 -18.729 1.00 86.38 106 SER A N 1
ATOM 810 C CA . SER A 1 106 ? -0.161 9.420 -19.751 1.00 86.38 106 SER A CA 1
ATOM 811 C C . SER A 1 106 ? -1.618 9.538 -19.276 1.00 86.38 106 SER A C 1
ATOM 813 O O . SER A 1 106 ? -1.897 9.685 -18.084 1.00 86.38 106 SER A O 1
ATOM 815 N N . VAL A 1 107 ? -2.581 9.415 -20.201 1.00 89.38 107 VAL A N 1
ATOM 816 C CA . VAL A 1 107 ? -4.019 9.356 -19.859 1.00 89.38 107 VAL A CA 1
ATOM 817 C C . VAL A 1 107 ? -4.314 8.213 -18.881 1.00 89.38 107 VAL A C 1
ATOM 819 O O . VAL A 1 107 ? -5.094 8.403 -17.949 1.00 89.38 107 VAL A O 1
ATOM 822 N N . TRP A 1 108 ? -3.663 7.057 -19.045 1.00 88.31 108 TRP A N 1
ATOM 823 C CA . TRP A 1 108 ? -3.808 5.922 -18.133 1.00 88.31 108 TRP A CA 1
ATOM 824 C C . TRP A 1 108 ? -3.301 6.249 -16.728 1.00 88.31 108 TRP A C 1
ATOM 826 O O . TRP A 1 108 ? -4.001 5.973 -15.758 1.00 88.31 108 TRP A O 1
ATOM 836 N N . SER A 1 109 ? -2.168 6.945 -16.614 1.00 86.44 109 SER A N 1
ATOM 837 C CA . SER A 1 109 ? -1.616 7.401 -15.330 1.00 86.44 109 SER A CA 1
ATOM 838 C C . SER A 1 109 ? -2.566 8.372 -14.609 1.00 86.44 109 SER A C 1
ATOM 840 O O . SER A 1 109 ? -2.789 8.270 -13.402 1.00 86.44 109 SER A O 1
ATOM 842 N N . TRP A 1 110 ? -3.206 9.288 -15.345 1.00 91.62 110 TRP A N 1
ATOM 843 C CA . TRP A 1 110 ? -4.216 10.188 -14.773 1.00 91.62 110 TRP A CA 1
ATOM 844 C C . TRP A 1 110 ? -5.486 9.453 -14.331 1.00 91.62 110 TRP A C 1
ATOM 846 O O . TRP A 1 110 ? -6.040 9.763 -13.273 1.00 91.62 110 TRP A O 1
ATOM 856 N N . LEU A 1 111 ? -5.945 8.469 -15.110 1.00 93.06 111 LEU A N 1
ATOM 857 C CA . LEU A 1 111 ? -7.079 7.621 -14.736 1.00 93.06 111 LEU A CA 1
ATOM 858 C C . LEU A 1 111 ? -6.762 6.768 -13.502 1.00 93.06 111 LEU A C 1
ATOM 860 O O . LEU A 1 111 ? -7.628 6.616 -12.640 1.00 93.06 111 LEU A O 1
ATOM 864 N N . GLN A 1 112 ? -5.532 6.261 -13.387 1.00 92.19 112 GLN A N 1
ATOM 865 C CA . GLN A 1 112 ? -5.054 5.497 -12.235 1.00 92.19 112 GLN A CA 1
ATOM 866 C C . GLN A 1 112 ? -5.130 6.353 -10.975 1.00 92.19 112 GLN A C 1
ATOM 868 O O . GLN A 1 112 ? -5.774 5.964 -10.001 1.00 92.19 112 GLN A O 1
ATOM 873 N N . LEU A 1 113 ? -4.582 7.571 -11.020 1.00 92.62 113 LEU A N 1
ATOM 874 C CA . LEU A 1 113 ? -4.662 8.516 -9.908 1.00 92.62 113 LEU A CA 1
ATOM 875 C C . LEU A 1 113 ? -6.116 8.860 -9.542 1.00 92.62 113 LEU A C 1
ATOM 877 O O . LEU A 1 113 ? -6.477 8.866 -8.362 1.00 92.62 113 LEU A O 1
ATOM 881 N N . ALA A 1 114 ? -6.971 9.117 -10.536 1.00 94.19 114 ALA A N 1
ATOM 882 C CA . ALA A 1 114 ? -8.376 9.448 -10.311 1.00 94.19 114 ALA A CA 1
ATOM 883 C C . ALA A 1 114 ? -9.150 8.295 -9.647 1.00 94.19 114 ALA A C 1
ATOM 885 O O . ALA A 1 114 ? -9.922 8.520 -8.712 1.00 94.19 114 ALA A O 1
ATOM 886 N N . LEU A 1 115 ? -8.928 7.057 -10.092 1.00 94.88 115 LEU A N 1
ATOM 887 C CA . LEU A 1 115 ? -9.571 5.871 -9.530 1.00 94.88 115 LEU A CA 1
ATOM 888 C C . LEU A 1 115 ? -9.005 5.495 -8.156 1.00 94.88 115 LEU A C 1
ATOM 890 O O . LEU A 1 115 ? -9.772 5.084 -7.285 1.00 94.88 115 LEU A O 1
ATOM 894 N N . ALA A 1 116 ? -7.709 5.696 -7.912 1.00 93.25 116 ALA A N 1
ATOM 895 C CA . ALA A 1 116 ? -7.119 5.532 -6.587 1.00 93.25 116 ALA A CA 1
ATOM 896 C C . ALA A 1 116 ? -7.693 6.555 -5.592 1.00 93.25 116 ALA A C 1
ATOM 898 O O . ALA A 1 116 ? -8.090 6.197 -4.480 1.00 93.25 116 ALA A O 1
ATOM 899 N N . ALA A 1 117 ? -7.849 7.814 -6.011 1.00 93.69 117 ALA A N 1
ATOM 900 C CA . ALA A 1 117 ? -8.538 8.829 -5.219 1.00 93.69 117 ALA A CA 1
ATOM 901 C C . ALA A 1 117 ? -10.009 8.454 -4.969 1.00 93.69 117 ALA A C 1
ATOM 903 O O . ALA A 1 117 ? -10.489 8.567 -3.840 1.00 93.69 117 ALA A O 1
ATOM 904 N N . ALA A 1 118 ? -10.718 7.945 -5.983 1.00 92.69 118 ALA A N 1
ATOM 905 C CA . ALA A 1 118 ? -12.084 7.454 -5.823 1.00 92.69 118 ALA A CA 1
ATOM 906 C C . ALA A 1 118 ? -12.157 6.295 -4.816 1.00 92.69 118 ALA A C 1
ATOM 908 O O . ALA A 1 118 ? -13.033 6.299 -3.954 1.00 92.69 118 ALA A O 1
ATOM 909 N N . LEU A 1 119 ? -11.214 5.347 -4.855 1.00 92.62 119 LEU A N 1
ATOM 910 C CA . LEU A 1 119 ? -11.124 4.240 -3.900 1.00 92.62 119 LEU A CA 1
ATOM 911 C C . LEU A 1 119 ? -10.996 4.763 -2.462 1.00 92.62 119 LEU A C 1
ATOM 913 O O . LEU A 1 119 ? -11.746 4.338 -1.581 1.00 92.62 119 LEU A O 1
ATOM 917 N N . VAL A 1 120 ? -10.097 5.727 -2.236 1.00 91.06 120 VAL A N 1
ATOM 918 C CA . VAL A 1 120 ? -9.901 6.382 -0.933 1.00 91.06 120 VAL A CA 1
ATOM 919 C C . VAL A 1 120 ? -11.169 7.113 -0.483 1.00 91.06 120 VAL A C 1
ATOM 921 O O . VAL A 1 120 ? -11.556 7.003 0.680 1.00 91.06 120 VAL A O 1
ATOM 924 N N . VAL A 1 121 ? -11.854 7.819 -1.387 1.00 89.69 121 VAL A N 1
ATOM 925 C CA . VAL A 1 121 ? -13.107 8.531 -1.086 1.00 89.69 121 VAL A CA 1
ATOM 926 C C . VAL A 1 121 ? -14.224 7.559 -0.708 1.00 89.69 121 VAL A C 1
ATOM 928 O O . VAL A 1 121 ? -14.870 7.751 0.322 1.00 89.69 121 VAL A O 1
ATOM 931 N N . VAL A 1 122 ? -14.437 6.491 -1.483 1.00 89.69 122 VAL A N 1
ATOM 932 C CA . VAL A 1 122 ? -15.446 5.462 -1.176 1.00 89.69 122 VAL A CA 1
ATOM 933 C C . VAL A 1 122 ? -15.134 4.799 0.162 1.00 89.69 122 VAL A C 1
ATOM 935 O O . VAL A 1 122 ? -16.032 4.623 0.987 1.00 89.69 122 VAL A O 1
ATOM 938 N N . LEU A 1 123 ? -13.861 4.489 0.423 1.00 87.75 123 LEU A N 1
ATOM 939 C CA . LEU A 1 123 ? -13.424 3.951 1.705 1.00 87.75 123 LEU A CA 1
ATOM 940 C C . LEU A 1 123 ? -13.718 4.931 2.850 1.00 87.75 123 LEU A C 1
ATOM 942 O O . LEU A 1 123 ? -14.301 4.534 3.856 1.00 87.75 123 LEU A O 1
ATOM 946 N N . ALA A 1 124 ? -13.388 6.214 2.696 1.00 84.06 124 ALA A N 1
ATOM 947 C CA . ALA A 1 124 ? -13.646 7.238 3.706 1.00 84.06 124 ALA A CA 1
ATOM 948 C C . ALA A 1 124 ? -15.147 7.401 4.000 1.00 84.06 124 ALA A C 1
ATOM 950 O O . ALA A 1 124 ? -15.539 7.466 5.166 1.00 84.06 124 ALA A O 1
ATOM 951 N N . ILE A 1 125 ? -15.994 7.405 2.965 1.00 84.12 125 ILE A N 1
ATOM 952 C CA . ILE A 1 125 ? -17.457 7.466 3.099 1.00 84.12 125 ILE A CA 1
ATOM 953 C C . ILE A 1 125 ? -17.993 6.214 3.803 1.00 84.12 125 ILE A C 1
ATOM 955 O O . ILE A 1 125 ? -18.839 6.313 4.694 1.00 84.12 125 ILE A O 1
ATOM 959 N N . ARG A 1 126 ? -17.491 5.027 3.446 1.00 81.44 126 ARG A N 1
ATOM 960 C CA . ARG A 1 126 ? -17.894 3.762 4.077 1.00 81.44 126 ARG A CA 1
ATOM 961 C C . ARG A 1 126 ? -17.539 3.727 5.562 1.00 81.44 126 ARG A C 1
ATOM 963 O O . ARG A 1 126 ? -18.304 3.202 6.367 1.00 81.44 126 ARG A O 1
ATOM 970 N N . LEU A 1 127 ? -16.382 4.277 5.919 1.00 73.44 127 LEU A N 1
ATOM 971 C CA . LEU A 1 127 ? -15.891 4.335 7.295 1.00 73.44 127 LEU A CA 1
ATOM 972 C C . LEU A 1 127 ? -16.494 5.506 8.100 1.00 73.44 127 LEU A C 1
ATOM 974 O O . LEU A 1 127 ? -16.190 5.652 9.285 1.00 73.44 127 LEU A O 1
ATOM 978 N N . TRP A 1 128 ? -17.377 6.310 7.493 1.00 62.47 128 TRP A N 1
ATOM 979 C CA . TRP A 1 128 ? -18.100 7.415 8.129 1.00 62.47 128 TRP A CA 1
ATOM 980 C C . TRP A 1 128 ? -19.447 6.974 8.752 1.00 62.47 128 TRP A C 1
ATOM 982 O O . TRP A 1 128 ? -20.185 6.201 8.131 1.00 62.47 128 TRP A O 1
ATOM 992 N N . PRO A 1 129 ? -19.883 7.526 9.906 1.00 51.12 129 PRO A N 1
ATOM 993 C CA . PRO A 1 129 ? -19.209 8.528 10.718 1.00 51.12 129 PRO A CA 1
ATOM 994 C C . PRO A 1 129 ? -18.140 7.850 11.556 1.00 51.12 129 PRO A C 1
ATOM 996 O O . PRO A 1 129 ? -18.359 6.771 12.093 1.00 51.12 129 PRO A O 1
ATOM 999 N N . PHE A 1 130 ? -16.983 8.485 11.690 1.00 52.47 130 PHE A N 1
ATOM 1000 C CA . PHE A 1 130 ? -15.985 8.024 12.637 1.00 52.47 130 PHE A CA 1
ATOM 1001 C C . PHE A 1 130 ? -16.573 8.083 14.055 1.00 52.47 130 PHE A C 1
ATOM 1003 O O . PHE A 1 130 ? -16.476 9.106 14.731 1.00 52.47 130 PHE A O 1
ATOM 1010 N N . GLU A 1 131 ? -17.191 6.997 14.520 1.00 49.31 131 GLU A N 1
ATOM 1011 C CA . GLU A 1 131 ? -17.841 6.938 15.835 1.00 49.31 131 GLU A CA 1
ATOM 1012 C C . GLU A 1 131 ? -16.835 7.162 16.979 1.00 49.31 131 GLU A C 1
ATOM 1014 O O . GLU A 1 131 ? -17.227 7.420 18.115 1.00 49.31 131 GLU A O 1
ATOM 1019 N N . GLN A 1 132 ? -15.527 7.112 16.689 1.00 51.44 132 GLN A N 1
ATOM 1020 C CA . GLN A 1 132 ? -14.456 7.211 17.675 1.00 51.44 132 GLN A CA 1
ATOM 1021 C C . GLN A 1 132 ? -13.207 7.967 17.187 1.00 51.44 132 GLN A C 1
ATOM 1023 O O . GLN A 1 132 ? -12.105 7.580 17.562 1.00 51.44 132 GLN A O 1
ATOM 1028 N N . VAL A 1 133 ? -13.309 9.043 16.389 1.00 51.69 133 VAL A N 1
ATOM 1029 C CA . VAL A 1 133 ? -12.155 9.968 16.285 1.00 51.69 133 VAL A CA 1
ATOM 1030 C C . VAL A 1 133 ? -12.080 10.747 17.600 1.00 51.69 133 VAL A C 1
ATOM 1032 O O . VAL A 1 133 ? -12.947 11.590 17.865 1.00 51.69 133 VAL A O 1
ATOM 1035 N N . PRO A 1 134 ? -11.093 10.480 18.476 1.00 53.97 134 PRO A N 1
ATOM 1036 C CA . PRO A 1 134 ? -11.018 11.169 19.747 1.00 53.97 134 PRO A CA 1
ATOM 1037 C C . PRO A 1 134 ? -10.698 12.631 19.447 1.00 53.97 134 PRO A C 1
ATOM 1039 O O . PRO A 1 134 ? -9.648 12.933 18.888 1.00 53.97 134 PRO A O 1
ATOM 1042 N N . ARG A 1 135 ? -11.571 13.560 19.861 1.00 59.03 135 ARG A N 1
ATOM 1043 C CA . ARG A 1 135 ? -11.327 15.013 19.723 1.00 59.03 135 ARG A CA 1
ATOM 1044 C C . ARG A 1 135 ? -9.988 15.455 20.325 1.00 59.03 135 ARG A C 1
ATOM 1046 O O . ARG A 1 135 ? -9.483 16.516 19.979 1.00 59.03 135 ARG A O 1
ATOM 1053 N N . ARG A 1 136 ? -9.442 14.661 21.251 1.00 62.94 136 ARG A N 1
ATOM 1054 C CA . ARG A 1 136 ? -8.083 14.776 21.778 1.00 62.94 136 ARG A CA 1
ATOM 1055 C C . ARG A 1 136 ? -7.487 13.372 21.903 1.00 62.94 136 ARG A C 1
ATOM 1057 O O . ARG A 1 136 ? -7.919 12.636 22.795 1.00 62.94 136 ARG A O 1
ATOM 1064 N N . PRO A 1 137 ? -6.539 12.972 21.041 1.00 67.19 137 PRO A N 1
ATOM 1065 C CA . PRO A 1 137 ? -5.837 11.714 21.228 1.00 67.19 137 PRO A CA 1
ATOM 1066 C C . PRO A 1 137 ? -5.017 11.816 22.518 1.00 67.19 137 PRO A C 1
ATOM 1068 O O . PRO A 1 137 ? -4.099 12.623 22.634 1.00 67.19 137 PRO A O 1
ATOM 1071 N N . ALA A 1 138 ? -5.382 11.029 23.529 1.00 78.12 138 ALA A N 1
ATOM 1072 C CA . ALA A 1 138 ? -4.547 10.878 24.710 1.00 78.12 138 ALA A CA 1
ATOM 1073 C C . ALA A 1 138 ? -3.396 9.949 24.322 1.00 78.12 138 ALA A C 1
ATOM 1075 O O . ALA A 1 138 ? -3.600 8.741 24.220 1.00 78.12 138 ALA A O 1
ATOM 1076 N N . LEU A 1 139 ? -2.226 10.516 24.042 1.00 83.38 139 LEU A N 1
ATOM 1077 C CA . LEU A 1 139 ? -1.050 9.768 23.605 1.00 83.38 139 LEU A CA 1
ATOM 1078 C C . LEU A 1 139 ? -0.145 9.430 24.795 1.00 83.38 139 LEU A C 1
ATOM 1080 O O . LEU A 1 139 ? -0.072 10.167 25.778 1.00 83.38 139 LEU A O 1
ATOM 1084 N N . VAL A 1 140 ? 0.536 8.294 24.711 1.00 83.50 140 VAL A N 1
ATOM 1085 C CA . VAL A 1 140 ? 1.542 7.834 25.675 1.00 83.50 140 VAL A CA 1
ATOM 1086 C C . VAL A 1 140 ? 2.902 7.849 24.990 1.00 83.50 140 VAL A C 1
ATOM 1088 O O . VAL A 1 140 ? 2.984 7.610 23.791 1.00 83.50 140 VAL A O 1
ATOM 1091 N N . SER A 1 141 ? 3.970 8.116 25.746 1.00 83.12 141 SER A N 1
ATOM 1092 C CA . SER A 1 141 ? 5.336 8.099 25.212 1.00 83.12 141 SER A CA 1
ATOM 1093 C C . SER A 1 141 ? 5.673 6.765 24.513 1.00 83.12 141 SER A C 1
ATOM 1095 O O . SER A 1 141 ? 5.349 5.703 25.067 1.00 83.12 141 SER A O 1
ATOM 1097 N N . PRO A 1 142 ? 6.386 6.791 23.365 1.00 79.94 142 PRO A N 1
ATOM 1098 C CA . PRO A 1 142 ? 6.866 5.593 22.670 1.00 79.94 142 PRO A CA 1
ATOM 1099 C C . PRO A 1 142 ? 7.699 4.661 23.557 1.00 79.94 142 PRO A C 1
ATOM 1101 O O . PRO A 1 142 ? 7.654 3.444 23.394 1.00 79.94 142 PRO A O 1
ATOM 1104 N N . THR A 1 143 ? 8.396 5.198 24.566 1.00 82.38 143 THR A N 1
ATOM 1105 C CA . THR A 1 143 ? 9.217 4.401 25.498 1.00 82.38 143 THR A CA 1
ATOM 1106 C C . THR A 1 143 ? 8.412 3.370 26.291 1.00 82.38 143 THR A C 1
ATOM 1108 O O . THR A 1 143 ? 8.972 2.391 26.771 1.00 82.38 143 THR A O 1
ATOM 1111 N N . ARG A 1 144 ? 7.088 3.544 26.401 1.00 79.94 144 ARG A N 1
ATOM 1112 C CA . ARG A 1 144 ? 6.177 2.605 27.078 1.00 79.94 144 ARG A CA 1
ATOM 1113 C C . ARG A 1 144 ? 5.408 1.701 26.105 1.00 79.94 144 ARG A C 1
ATOM 1115 O O . ARG A 1 144 ? 4.504 0.981 26.528 1.00 79.94 144 ARG A O 1
ATOM 1122 N N . ARG A 1 145 ? 5.705 1.764 24.801 1.00 79.94 145 ARG A N 1
ATOM 1123 C CA . ARG A 1 145 ? 4.957 1.089 23.727 1.00 79.94 145 ARG A CA 1
ATOM 1124 C C . ARG A 1 145 ? 5.914 0.438 22.710 1.00 79.94 145 ARG A C 1
ATOM 1126 O O . ARG A 1 145 ? 6.215 1.051 21.692 1.00 79.94 145 ARG A O 1
ATOM 1133 N N . PRO A 1 146 ? 6.330 -0.827 22.910 1.00 78.69 146 PRO A N 1
ATOM 1134 C CA . PRO A 1 146 ? 7.262 -1.522 22.010 1.00 78.69 146 PRO A CA 1
ATOM 1135 C C . PRO A 1 146 ? 6.823 -1.551 20.537 1.00 78.69 146 PRO A C 1
ATOM 1137 O O . PRO A 1 146 ? 7.637 -1.357 19.643 1.00 78.69 146 PRO A O 1
ATOM 1140 N N . LEU A 1 147 ? 5.520 -1.709 20.272 1.00 73.38 147 LEU A N 1
ATOM 1141 C CA . LEU A 1 147 ? 4.968 -1.713 18.909 1.00 73.38 147 LEU A CA 1
ATOM 1142 C C . LEU A 1 147 ? 5.144 -0.376 18.167 1.00 73.38 147 LEU A C 1
ATOM 1144 O O . LEU A 1 147 ? 5.151 -0.358 16.936 1.00 73.38 147 LEU A O 1
ATOM 1148 N N . ALA A 1 148 ? 5.301 0.739 18.891 1.00 80.69 148 ALA A N 1
ATOM 1149 C CA . ALA A 1 148 ? 5.538 2.035 18.265 1.00 80.69 148 ALA A CA 1
ATOM 1150 C C . ALA A 1 148 ? 6.917 2.051 17.601 1.00 80.69 148 ALA A C 1
ATOM 1152 O O . ALA A 1 148 ? 7.048 2.577 16.504 1.00 80.69 148 ALA A O 1
ATOM 1153 N N . TRP A 1 149 ? 7.911 1.397 18.211 1.00 82.12 149 TRP A N 1
ATOM 1154 C CA . TRP A 1 149 ? 9.253 1.267 17.644 1.00 82.12 149 TRP A CA 1
ATOM 1155 C C . TRP A 1 149 ? 9.288 0.407 16.387 1.00 82.12 149 TRP A C 1
ATOM 1157 O O . TRP A 1 149 ? 10.061 0.710 15.491 1.00 82.12 149 TRP A O 1
ATOM 1167 N N . VAL A 1 150 ? 8.424 -0.608 16.277 1.00 81.38 150 VAL A N 1
ATOM 1168 C CA . VAL A 1 150 ? 8.294 -1.394 15.037 1.00 81.38 150 VAL A CA 1
ATOM 1169 C C . VAL A 1 150 ? 7.782 -0.510 13.901 1.00 81.38 150 VAL A C 1
ATOM 1171 O O . VAL A 1 150 ? 8.358 -0.499 12.821 1.00 81.38 150 VAL A O 1
ATOM 1174 N N . THR A 1 151 ? 6.736 0.277 14.163 1.00 81.94 151 THR A N 1
ATOM 1175 C CA . THR A 1 151 ? 6.138 1.162 13.149 1.00 81.94 151 THR A CA 1
ATOM 1176 C C . THR A 1 151 ? 7.096 2.289 12.760 1.00 81.94 151 THR A C 1
ATOM 1178 O O . THR A 1 151 ? 7.297 2.547 11.581 1.00 81.94 151 THR A O 1
ATOM 1181 N N . VAL A 1 152 ? 7.714 2.941 13.752 1.00 85.56 152 VAL A N 1
ATOM 1182 C CA . VAL A 1 152 ? 8.700 4.006 13.529 1.00 85.56 152 VAL A CA 1
ATOM 1183 C C . VAL A 1 152 ? 9.924 3.457 12.806 1.00 85.56 152 VAL A C 1
ATOM 1185 O O . VAL A 1 152 ? 10.366 4.071 11.848 1.00 85.56 152 VAL A O 1
ATOM 1188 N N . GLY A 1 153 ? 10.441 2.298 13.216 1.00 85.38 153 GLY A N 1
ATOM 1189 C CA . GLY A 1 153 ? 11.586 1.658 12.574 1.00 85.38 153 GLY A CA 1
ATOM 1190 C C . GLY A 1 153 ? 11.310 1.298 11.117 1.00 85.38 153 GLY A C 1
ATOM 1191 O O . GLY A 1 153 ? 12.132 1.608 10.263 1.00 85.38 153 GLY A O 1
ATOM 1192 N N . ALA A 1 154 ? 10.140 0.725 10.820 1.00 83.50 154 ALA A N 1
ATOM 1193 C CA . ALA A 1 154 ? 9.720 0.432 9.451 1.00 83.50 154 ALA A CA 1
ATOM 1194 C C . ALA A 1 154 ? 9.584 1.709 8.603 1.00 83.50 154 ALA A C 1
ATOM 1196 O O . ALA A 1 154 ? 10.174 1.794 7.533 1.00 83.50 154 ALA A O 1
ATOM 1197 N N . ALA A 1 155 ? 8.912 2.743 9.119 1.00 86.69 155 ALA A N 1
ATOM 1198 C CA . ALA A 1 155 ? 8.786 4.026 8.428 1.00 86.69 155 ALA A CA 1
ATOM 1199 C C . ALA A 1 155 ? 10.145 4.715 8.209 1.00 86.69 155 ALA A C 1
ATOM 1201 O O . ALA A 1 155 ? 10.403 5.276 7.151 1.00 86.69 155 ALA A O 1
ATOM 1202 N N . SER A 1 156 ? 11.041 4.672 9.199 1.00 87.12 156 SER A N 1
ATOM 1203 C CA . SER A 1 156 ? 12.403 5.190 9.058 1.00 87.12 156 SER A CA 1
ATOM 1204 C C . SER A 1 156 ? 13.207 4.401 8.028 1.00 87.12 156 SER A C 1
ATOM 1206 O O . SER A 1 156 ? 13.944 5.016 7.265 1.00 87.12 156 SER A O 1
ATOM 1208 N N . ALA A 1 157 ? 13.054 3.075 7.980 1.00 86.94 157 ALA A N 1
ATOM 1209 C CA . ALA A 1 157 ? 13.678 2.250 6.955 1.00 86.94 157 ALA A CA 1
ATOM 1210 C C . ALA A 1 157 ? 13.177 2.650 5.561 1.00 86.94 157 ALA A C 1
ATOM 1212 O O . ALA A 1 157 ? 14.004 2.983 4.723 1.00 86.94 157 ALA A O 1
ATOM 1213 N N . GLU A 1 158 ? 11.860 2.733 5.336 1.00 85.56 158 GLU A N 1
ATOM 1214 C CA . GLU A 1 158 ? 11.285 3.195 4.059 1.00 85.56 158 GLU A CA 1
ATOM 1215 C C . GLU A 1 158 ? 11.817 4.581 3.662 1.00 85.56 158 GLU A C 1
ATOM 1217 O O . GLU A 1 158 ? 12.291 4.765 2.546 1.00 85.56 158 GLU A O 1
ATOM 1222 N N . LEU A 1 159 ? 11.829 5.552 4.584 1.00 88.06 159 LEU A N 1
ATOM 1223 C CA . LEU A 1 159 ? 12.336 6.904 4.304 1.00 88.06 159 LEU A CA 1
ATOM 1224 C C . LEU A 1 159 ? 13.818 6.924 3.917 1.00 88.06 159 LEU A C 1
ATOM 1226 O O . LEU A 1 159 ? 14.202 7.667 3.017 1.00 88.06 159 LEU A O 1
ATOM 1230 N N . VAL A 1 160 ? 14.652 6.131 4.593 1.00 87.81 160 VAL A N 1
ATOM 1231 C CA . VAL A 1 160 ? 16.077 6.010 4.252 1.00 87.81 160 VAL A CA 1
ATOM 1232 C C . VAL A 1 160 ? 16.238 5.340 2.891 1.00 87.81 160 VAL A C 1
ATOM 1234 O O . VAL A 1 160 ? 17.029 5.798 2.070 1.00 87.81 160 VAL A O 1
ATOM 1237 N N 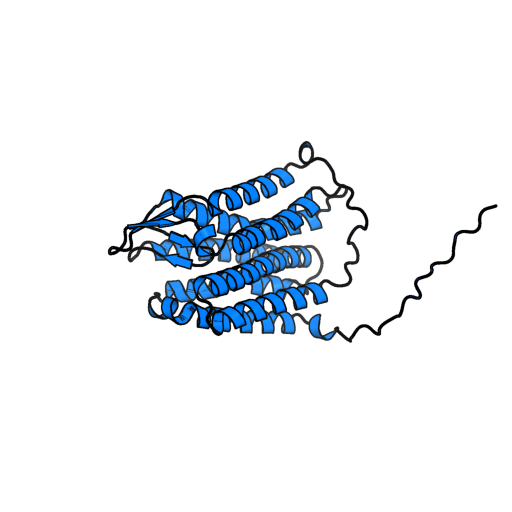. LEU A 1 161 ? 15.468 4.285 2.633 1.00 85.25 161 LEU A N 1
ATOM 1238 C CA . LEU A 1 161 ? 15.524 3.516 1.396 1.00 85.25 161 LEU A CA 1
ATOM 1239 C C . LEU A 1 161 ? 15.019 4.311 0.184 1.00 85.25 161 LEU A C 1
ATOM 1241 O O . LEU A 1 161 ? 15.570 4.159 -0.903 1.00 85.25 161 LEU A O 1
ATOM 1245 N N . LEU A 1 162 ? 14.066 5.230 0.368 1.00 83.88 162 LEU A N 1
ATOM 1246 C CA . LEU A 1 162 ? 13.599 6.135 -0.687 1.00 83.88 162 LEU A CA 1
ATOM 1247 C C . LEU A 1 162 ? 14.723 6.997 -1.274 1.00 83.88 162 LEU A C 1
ATOM 1249 O O . LEU A 1 162 ? 14.695 7.309 -2.462 1.00 83.88 162 LEU A O 1
ATOM 1253 N N . VAL A 1 163 ? 15.705 7.386 -0.460 1.00 85.25 163 VAL A N 1
ATOM 1254 C CA . VAL A 1 163 ? 16.835 8.230 -0.886 1.00 85.25 163 VAL A CA 1
ATOM 1255 C C . VAL A 1 163 ? 18.143 7.453 -1.026 1.00 85.25 163 VAL A C 1
ATOM 1257 O O . VAL A 1 163 ? 19.170 8.037 -1.370 1.00 85.25 163 VAL A O 1
ATOM 1260 N N . ALA A 1 164 ? 18.124 6.144 -0.770 1.00 85.25 164 ALA A N 1
ATOM 1261 C CA . ALA A 1 164 ? 19.283 5.292 -0.959 1.00 85.25 164 ALA A CA 1
ATOM 1262 C C . ALA A 1 164 ? 19.585 5.141 -2.456 1.00 85.25 164 ALA A C 1
ATOM 1264 O O . ALA A 1 164 ? 18.689 4.905 -3.267 1.00 85.25 164 ALA A O 1
ATOM 1265 N N . ALA A 1 165 ? 20.859 5.290 -2.817 1.00 81.56 165 ALA A N 1
ATOM 1266 C CA . ALA A 1 165 ? 21.311 5.111 -4.189 1.00 81.56 165 ALA A CA 1
ATOM 1267 C C . ALA A 1 165 ? 21.331 3.616 -4.540 1.00 81.56 165 ALA A C 1
ATOM 1269 O O . ALA A 1 165 ? 22.106 2.847 -3.971 1.00 81.56 165 ALA A O 1
ATOM 1270 N N . VAL A 1 166 ? 20.489 3.225 -5.490 1.00 79.25 166 VAL A N 1
ATOM 1271 C CA . VAL A 1 166 ? 20.412 1.881 -6.057 1.00 79.25 166 VAL A CA 1
ATOM 1272 C C . VAL A 1 166 ? 21.233 1.855 -7.349 1.00 79.25 166 VAL A C 1
ATOM 1274 O O . VAL A 1 166 ? 20.978 2.670 -8.242 1.00 79.25 166 VAL A O 1
ATOM 1277 N N . PRO A 1 167 ? 22.229 0.960 -7.473 1.00 73.19 167 PRO A N 1
ATOM 1278 C CA . PRO A 1 167 ? 22.982 0.800 -8.707 1.00 73.19 167 PRO A CA 1
ATOM 1279 C C . PRO A 1 167 ? 22.143 0.099 -9.773 1.00 73.19 167 PRO A C 1
ATOM 1281 O O . PRO A 1 167 ? 21.365 -0.810 -9.487 1.00 73.19 167 PRO A O 1
ATOM 1284 N N . PHE A 1 168 ? 22.328 0.511 -11.020 1.00 74.00 168 PHE A N 1
ATOM 1285 C CA . PHE A 1 168 ? 21.546 0.033 -12.146 1.00 74.00 168 PHE A CA 1
ATOM 1286 C C . PHE A 1 168 ? 22.454 -0.125 -13.370 1.00 74.00 168 PHE A C 1
ATOM 1288 O O . PHE A 1 168 ? 23.281 0.741 -13.630 1.00 74.00 168 PHE A O 1
ATOM 1295 N N . ASP A 1 169 ? 22.324 -1.239 -14.087 1.00 71.12 169 ASP A N 1
ATOM 1296 C CA . ASP A 1 169 ? 22.983 -1.494 -15.375 1.00 71.12 169 ASP A CA 1
ATOM 1297 C C . ASP A 1 169 ? 22.048 -2.282 -16.303 1.00 71.12 169 ASP A C 1
ATOM 1299 O O . ASP A 1 169 ? 21.570 -3.353 -15.914 1.00 71.12 169 ASP A O 1
ATOM 1303 N N . ASP A 1 170 ? 21.598 -1.682 -17.409 1.00 65.69 170 ASP A N 1
ATOM 1304 C CA . ASP A 1 170 ? 20.660 -2.311 -18.362 1.00 65.69 170 ASP A CA 1
ATOM 1305 C C . ASP A 1 170 ? 21.361 -2.815 -19.632 1.00 65.69 170 ASP A C 1
ATOM 1307 O O . ASP A 1 170 ? 20.700 -3.245 -20.575 1.00 65.69 170 ASP A O 1
ATOM 1311 N N . GLY A 1 171 ? 22.698 -2.827 -19.627 1.00 68.25 171 GLY A N 1
ATOM 1312 C CA . GLY A 1 171 ? 23.528 -3.254 -20.750 1.00 68.25 171 GLY A CA 1
ATOM 1313 C C . GLY A 1 171 ? 23.872 -2.129 -21.729 1.00 68.25 171 GLY A C 1
ATOM 1314 O O . GLY A 1 171 ? 24.840 -2.272 -22.474 1.00 68.25 171 GLY A O 1
ATOM 1315 N N . GLU A 1 172 ? 23.146 -1.006 -21.698 1.00 65.38 172 GLU A N 1
ATOM 1316 C CA . GLU A 1 172 ? 23.436 0.193 -22.499 1.00 65.38 172 GLU A CA 1
ATOM 1317 C C . GLU A 1 172 ? 23.811 1.395 -21.621 1.00 65.38 172 GLU A C 1
ATOM 1319 O O . GLU A 1 172 ? 24.647 2.217 -22.003 1.00 65.38 172 GLU A O 1
ATOM 1324 N N . ILE A 1 173 ? 23.226 1.487 -20.425 1.00 67.94 173 ILE A N 1
ATOM 1325 C CA . ILE A 1 173 ? 23.408 2.574 -19.470 1.00 67.94 173 ILE A CA 1
ATOM 1326 C C . ILE A 1 173 ? 23.650 1.978 -18.080 1.00 67.94 173 ILE A C 1
ATOM 1328 O O . ILE A 1 173 ? 22.833 1.230 -17.537 1.00 67.94 173 ILE A O 1
ATOM 1332 N N . SER A 1 174 ? 24.763 2.382 -17.464 1.00 78.69 174 SER A N 1
ATOM 1333 C CA . SER A 1 174 ? 25.075 2.066 -16.069 1.00 78.69 174 SER A CA 1
ATOM 1334 C C . SER A 1 174 ? 25.101 3.338 -15.220 1.00 78.69 174 SER A C 1
ATOM 1336 O O . SER A 1 174 ? 25.649 4.365 -15.626 1.00 78.69 174 SER A O 1
ATOM 1338 N N . GLY A 1 175 ? 24.533 3.279 -14.019 1.00 81.69 175 GLY A N 1
ATOM 1339 C CA . GLY A 1 175 ? 24.445 4.431 -13.130 1.00 81.69 175 GLY A CA 1
ATOM 1340 C C . GLY A 1 175 ? 23.857 4.104 -11.764 1.00 81.69 175 GLY A C 1
ATOM 1341 O O . GLY A 1 175 ? 23.836 2.955 -11.318 1.00 81.69 175 GLY A O 1
ATOM 1342 N N . THR A 1 176 ? 23.378 5.139 -11.081 1.00 81.69 176 THR A N 1
ATOM 1343 C CA . THR A 1 176 ? 22.621 5.013 -9.835 1.00 81.69 176 THR A CA 1
ATOM 1344 C C . THR A 1 176 ? 21.353 5.851 -9.910 1.00 81.69 176 THR A C 1
ATOM 1346 O O . THR A 1 176 ? 21.324 6.904 -10.546 1.00 81.69 176 THR A O 1
ATOM 1349 N N . PHE A 1 177 ? 20.295 5.387 -9.253 1.00 80.19 177 PHE A N 1
ATOM 1350 C CA . PHE A 1 177 ? 19.065 6.151 -9.060 1.00 80.19 177 PHE A CA 1
ATOM 1351 C C . PHE A 1 177 ? 18.617 6.048 -7.601 1.00 80.19 177 PHE A C 1
ATOM 1353 O O . PHE A 1 177 ? 19.121 5.225 -6.842 1.00 80.19 177 PHE A O 1
ATOM 1360 N N . THR A 1 178 ? 17.671 6.885 -7.191 1.00 82.25 178 THR A N 1
ATOM 1361 C CA . THR A 1 178 ? 16.973 6.733 -5.908 1.00 82.25 178 THR A CA 1
ATOM 1362 C C . THR A 1 178 ? 15.510 6.439 -6.191 1.00 82.25 178 THR A C 1
ATOM 1364 O O . THR A 1 178 ? 14.947 7.009 -7.127 1.00 82.25 178 THR A O 1
ATOM 1367 N N . VAL A 1 179 ? 14.874 5.572 -5.399 1.00 75.38 179 VAL A N 1
ATOM 1368 C CA . VAL A 1 179 ? 13.448 5.245 -5.590 1.00 75.38 179 VAL A CA 1
ATOM 1369 C C . VAL A 1 179 ? 12.610 6.525 -5.555 1.00 75.38 179 VAL A C 1
ATOM 1371 O O . VAL A 1 179 ? 11.818 6.764 -6.459 1.00 75.38 179 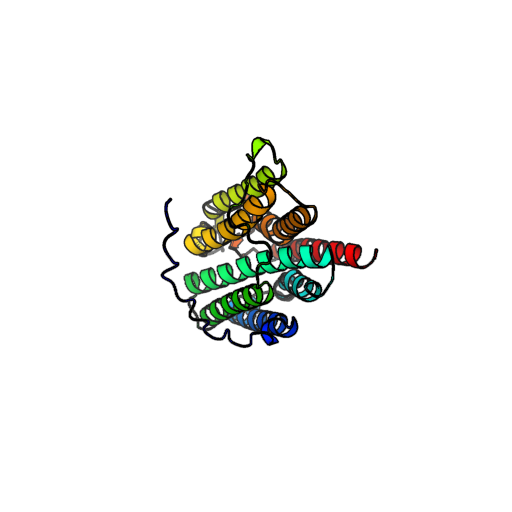VAL A O 1
ATOM 1374 N N . GLY A 1 180 ? 12.875 7.411 -4.591 1.00 74.62 180 GLY A N 1
ATOM 1375 C CA . GLY A 1 180 ? 12.243 8.725 -4.471 1.00 74.62 180 GLY A CA 1
ATOM 1376 C C . GLY A 1 180 ? 12.541 9.681 -5.629 1.00 74.62 180 GLY A C 1
ATOM 1377 O O . GLY A 1 180 ? 11.737 10.568 -5.895 1.00 74.62 180 GLY A O 1
ATOM 1378 N N . GLY A 1 181 ? 13.660 9.515 -6.335 1.00 75.62 181 GLY A N 1
ATOM 1379 C CA . GLY A 1 181 ? 13.954 10.257 -7.560 1.00 75.62 181 GLY A CA 1
ATOM 1380 C C . GLY A 1 181 ? 13.119 9.789 -8.752 1.00 75.62 181 GLY A C 1
ATOM 1381 O O . GLY A 1 181 ? 12.775 10.611 -9.592 1.00 75.62 181 GLY A O 1
ATOM 1382 N N . VAL A 1 182 ? 12.760 8.503 -8.803 1.00 76.31 182 VAL A N 1
ATOM 1383 C CA . VAL A 1 182 ? 11.970 7.928 -9.904 1.00 76.31 182 VAL A CA 1
ATOM 1384 C C . VAL A 1 182 ? 10.469 8.112 -9.680 1.00 76.31 182 VAL A C 1
ATOM 1386 O O . VAL A 1 182 ? 9.768 8.563 -10.578 1.00 76.31 182 VAL A O 1
ATOM 1389 N N . ILE A 1 183 ? 9.972 7.832 -8.471 1.00 74.69 183 ILE A N 1
ATOM 1390 C CA . ILE A 1 183 ? 8.543 8.001 -8.144 1.00 74.69 183 ILE A CA 1
ATOM 1391 C C . ILE A 1 183 ? 8.186 9.451 -7.772 1.00 74.69 183 ILE A C 1
ATOM 1393 O O . ILE A 1 183 ? 7.016 9.809 -7.677 1.00 74.69 183 ILE A O 1
ATOM 1397 N N . GLY A 1 184 ? 9.191 10.296 -7.533 1.00 78.81 184 GLY A N 1
ATOM 1398 C CA . GLY A 1 184 ? 9.035 11.649 -7.011 1.00 78.81 184 GLY A CA 1
ATOM 1399 C C . GLY A 1 184 ? 8.981 11.688 -5.478 1.00 78.81 184 GLY A C 1
ATOM 1400 O O . GLY A 1 184 ? 8.233 10.957 -4.826 1.00 78.81 184 GLY A O 1
ATOM 1401 N N . LEU A 1 185 ? 9.748 12.603 -4.874 1.00 79.12 185 LEU A N 1
ATOM 1402 C CA . LEU A 1 185 ? 9.898 12.695 -3.414 1.00 79.12 185 LEU A CA 1
ATOM 1403 C C . LEU A 1 185 ? 8.557 12.887 -2.689 1.00 79.12 185 LEU A C 1
ATOM 1405 O O . LEU A 1 185 ? 8.350 12.343 -1.607 1.00 79.12 185 LEU A O 1
ATOM 1409 N N . VAL A 1 186 ? 7.635 13.646 -3.285 1.00 81.56 186 VAL A N 1
ATOM 1410 C CA . VAL A 1 186 ? 6.297 13.871 -2.719 1.00 81.56 186 VAL A CA 1
ATOM 1411 C C . VAL A 1 186 ? 5.496 12.573 -2.678 1.00 81.56 186 VAL A C 1
ATOM 1413 O O . VAL A 1 186 ? 4.894 12.281 -1.648 1.00 81.56 186 VAL A O 1
ATOM 1416 N N . ALA A 1 187 ? 5.518 11.783 -3.755 1.00 79.75 187 ALA A N 1
ATOM 1417 C CA . ALA A 1 187 ? 4.841 10.493 -3.802 1.00 79.75 187 ALA A CA 1
ATOM 1418 C C . ALA A 1 187 ? 5.443 9.544 -2.754 1.00 79.75 187 ALA A C 1
ATOM 1420 O O . ALA A 1 187 ? 4.708 9.016 -1.927 1.00 79.75 187 ALA A O 1
ATOM 1421 N N . GLY A 1 188 ? 6.776 9.449 -2.675 1.00 79.56 188 GLY A N 1
ATOM 1422 C CA . GLY A 1 188 ? 7.462 8.654 -1.649 1.00 79.56 188 GLY A CA 1
ATOM 1423 C C . GLY A 1 188 ? 7.101 9.062 -0.214 1.00 79.56 188 GLY A C 1
ATOM 1424 O O . GLY A 1 188 ? 6.772 8.219 0.616 1.00 79.56 188 GLY A O 1
ATOM 1425 N N . LEU A 1 189 ? 7.072 10.362 0.095 1.00 83.88 189 LEU A N 1
ATOM 1426 C CA . LEU A 1 189 ? 6.658 10.843 1.420 1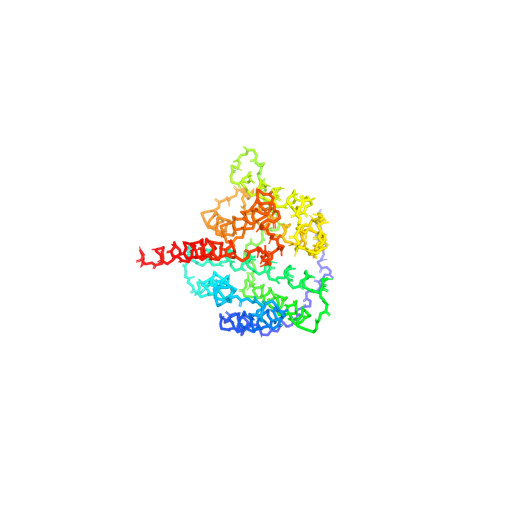.00 83.88 189 LEU A CA 1
ATOM 1427 C C . LEU A 1 189 ? 5.180 10.542 1.715 1.00 83.88 189 LEU A C 1
ATOM 1429 O O . LEU A 1 189 ? 4.842 10.190 2.848 1.00 83.88 189 LEU A O 1
ATOM 1433 N N . LEU A 1 190 ? 4.303 10.653 0.714 1.00 84.06 190 LEU A N 1
ATOM 1434 C CA . LEU A 1 190 ? 2.893 10.274 0.828 1.00 84.06 190 LEU A CA 1
ATOM 1435 C C . LEU A 1 190 ? 2.695 8.754 0.901 1.00 84.06 190 LEU A C 1
ATOM 1437 O O . LEU A 1 190 ? 1.671 8.323 1.424 1.00 84.06 190 LEU A O 1
ATOM 1441 N N . ALA A 1 191 ? 3.672 7.957 0.461 1.00 77.88 191 ALA A N 1
ATOM 1442 C CA . ALA A 1 191 ? 3.710 6.519 0.697 1.00 77.88 191 ALA A CA 1
ATOM 1443 C C . ALA A 1 191 ? 3.950 6.211 2.154 1.00 77.88 191 ALA A C 1
ATOM 1445 O O . ALA A 1 191 ? 3.277 5.330 2.645 1.00 77.88 191 ALA A O 1
ATOM 1446 N N . VAL A 1 192 ? 4.834 6.928 2.853 1.00 83.50 192 VAL A N 1
ATOM 1447 C CA . VAL A 1 192 ? 5.243 6.551 4.217 1.00 83.50 192 VAL A CA 1
ATOM 1448 C C . VAL A 1 192 ? 4.414 7.243 5.301 1.00 83.50 192 VAL A C 1
ATOM 1450 O O . VAL A 1 192 ? 3.950 6.620 6.259 1.00 83.50 192 VAL A O 1
ATOM 1453 N N . VAL A 1 193 ? 4.210 8.557 5.182 1.00 85.94 193 VAL A N 1
ATOM 1454 C CA . VAL A 1 193 ? 3.661 9.385 6.269 1.00 85.94 193 VAL A CA 1
ATOM 1455 C C . VAL A 1 193 ? 2.227 8.994 6.664 1.00 85.94 193 VAL A C 1
ATOM 1457 O O . VAL A 1 193 ? 1.969 8.889 7.867 1.00 85.94 193 VAL A O 1
ATOM 1460 N N . PRO A 1 194 ? 1.279 8.756 5.737 1.00 83.50 194 PRO A N 1
ATOM 1461 C CA . PRO A 1 194 ? -0.102 8.447 6.095 1.00 83.50 194 PRO A CA 1
ATOM 1462 C C . PRO A 1 194 ? -0.257 7.107 6.819 1.00 83.50 194 PRO A C 1
ATOM 1464 O O . PRO A 1 194 ? -0.900 7.066 7.870 1.00 83.50 194 PRO A O 1
ATOM 1467 N N . TRP A 1 195 ? 0.341 6.014 6.323 1.00 84.19 195 TRP A N 1
ATOM 1468 C CA . TRP A 1 195 ? 0.213 4.711 6.992 1.00 84.19 195 TRP A CA 1
ATOM 1469 C C . TRP A 1 195 ? 0.963 4.694 8.323 1.00 84.19 195 TRP A C 1
ATOM 1471 O O . TRP A 1 195 ? 0.407 4.238 9.328 1.00 84.19 195 TRP A O 1
ATOM 1481 N N . ALA A 1 196 ? 2.183 5.245 8.360 1.00 85.12 196 ALA A N 1
ATOM 1482 C CA . ALA A 1 196 ? 2.981 5.302 9.573 1.00 85.12 196 ALA A CA 1
ATOM 1483 C C . ALA A 1 196 ? 2.287 6.182 10.611 1.00 85.12 196 ALA A C 1
ATOM 1485 O O . ALA A 1 196 ? 2.165 5.791 11.768 1.00 85.12 196 ALA A O 1
ATOM 1486 N N . GLY A 1 197 ? 1.741 7.327 10.194 1.00 84.38 197 GLY A N 1
ATOM 1487 C CA . GLY A 1 197 ? 0.950 8.220 11.034 1.00 84.38 197 GLY A CA 1
ATOM 1488 C C . GLY A 1 197 ? -0.278 7.524 11.617 1.00 84.38 197 GLY A C 1
ATOM 1489 O O . GLY A 1 197 ? -0.472 7.554 12.833 1.00 84.38 197 GLY A O 1
ATOM 1490 N N . MET A 1 198 ? -1.071 6.831 10.791 1.00 83.25 198 MET A N 1
ATOM 1491 C CA . MET A 1 198 ? -2.221 6.046 11.259 1.00 83.25 198 MET A CA 1
ATOM 1492 C C . MET A 1 198 ? -1.805 4.969 12.268 1.00 83.25 198 MET A C 1
ATOM 1494 O O . MET A 1 198 ? -2.434 4.830 13.322 1.00 83.25 198 MET A O 1
ATOM 1498 N N . CYS A 1 199 ? -0.726 4.237 11.987 1.00 82.69 199 CYS A N 1
ATOM 1499 C CA . CYS A 1 199 ? -0.249 3.161 12.847 1.00 82.69 199 CYS A CA 1
ATOM 1500 C C . CYS A 1 199 ? 0.333 3.685 14.167 1.00 82.69 199 CYS A C 1
ATOM 1502 O O . CYS A 1 199 ? -0.030 3.203 15.240 1.00 82.69 199 CYS A O 1
ATOM 1504 N N . VAL A 1 200 ? 1.171 4.722 14.123 1.00 84.88 200 VAL A N 1
ATOM 1505 C CA . VAL A 1 200 ? 1.755 5.366 15.306 1.00 84.88 200 VAL A CA 1
ATOM 1506 C C . VAL A 1 200 ? 0.661 5.977 16.179 1.00 84.88 200 VAL A C 1
ATOM 1508 O O . VAL A 1 200 ? 0.657 5.748 17.388 1.00 84.88 200 VAL A O 1
ATOM 1511 N N . LEU A 1 201 ? -0.313 6.687 15.600 1.00 82.88 201 LEU A N 1
ATOM 1512 C CA . LEU A 1 201 ? -1.443 7.237 16.356 1.00 82.88 201 LEU A CA 1
ATOM 1513 C C . LEU A 1 201 ? -2.268 6.133 17.029 1.00 82.88 201 LEU A C 1
ATOM 1515 O O . LEU A 1 201 ? -2.639 6.270 18.199 1.00 82.88 201 LEU A O 1
ATOM 1519 N N . ALA A 1 202 ? -2.514 5.022 16.329 1.00 80.81 202 ALA A N 1
ATOM 1520 C CA . ALA A 1 202 ? -3.224 3.878 16.888 1.00 80.81 202 ALA A CA 1
ATOM 1521 C C . ALA A 1 202 ? -2.447 3.219 18.041 1.00 80.81 202 ALA A C 1
ATOM 1523 O O . ALA A 1 202 ? -3.044 2.924 19.076 1.00 80.81 202 ALA A O 1
ATOM 1524 N N . VAL A 1 203 ? -1.128 3.028 17.916 1.00 82.25 203 VAL A N 1
ATOM 1525 C CA . VAL A 1 203 ? -0.296 2.380 18.951 1.00 82.25 203 VAL A CA 1
ATOM 1526 C C . VAL A 1 203 ? -0.040 3.282 20.162 1.00 82.25 203 VAL A C 1
ATOM 1528 O O . VAL A 1 203 ? -0.028 2.804 21.303 1.00 82.25 203 VAL A O 1
ATOM 1531 N N . LEU A 1 204 ? 0.166 4.582 19.941 1.00 84.25 204 LEU A N 1
ATOM 1532 C CA . LEU A 1 204 ? 0.444 5.546 21.009 1.00 84.25 204 LEU A CA 1
ATOM 1533 C C . LEU A 1 204 ? -0.812 5.955 21.788 1.00 84.25 204 LEU A C 1
ATOM 1535 O O . LEU A 1 204 ? -0.687 6.573 22.844 1.00 84.25 204 LEU A O 1
ATOM 1539 N N . SER A 1 205 ? -2.005 5.558 21.340 1.00 82.81 205 SER A N 1
ATOM 1540 C CA . SER A 1 205 ? -3.251 5.653 22.105 1.00 82.81 205 SER A CA 1
ATOM 1541 C C . SER A 1 205 ? -3.079 5.183 23.563 1.00 82.81 205 SER A C 1
ATOM 1543 O O . SER A 1 205 ? -2.554 4.100 23.858 1.00 82.81 205 SER A O 1
ATOM 1545 N N . ARG A 1 206 ? -3.569 5.988 24.516 1.00 77.12 206 ARG A N 1
ATOM 1546 C CA . ARG A 1 206 ? -3.595 5.662 25.954 1.00 77.12 206 ARG A CA 1
ATOM 1547 C C . ARG A 1 206 ? -4.343 4.363 26.224 1.00 77.12 206 ARG A C 1
ATOM 1549 O O . ARG A 1 206 ? -3.893 3.568 27.047 1.00 77.12 206 ARG A O 1
ATOM 1556 N N . HIS A 1 207 ? -5.412 4.119 25.474 1.00 75.94 207 HIS A N 1
ATOM 1557 C CA . HIS A 1 207 ? -6.226 2.914 25.563 1.00 75.94 207 HIS A CA 1
ATOM 1558 C C . HIS A 1 207 ? -6.026 2.096 24.291 1.00 75.94 207 HIS A C 1
ATOM 1560 O O . HIS A 1 207 ? -6.825 2.174 23.364 1.00 75.94 207 HIS A O 1
ATOM 1566 N N . LEU A 1 208 ? -4.924 1.345 24.240 1.00 74.56 208 LEU A N 1
ATOM 1567 C CA . LEU A 1 208 ? -4.623 0.468 23.114 1.00 74.56 208 LEU A CA 1
ATOM 1568 C C . LEU A 1 208 ? -5.487 -0.798 23.194 1.00 74.56 208 LEU A C 1
ATOM 1570 O O . LEU A 1 208 ? -5.168 -1.731 23.942 1.00 74.56 208 LEU A O 1
ATOM 1574 N N . SER A 1 209 ? -6.575 -0.822 22.426 1.00 78.19 209 SER A N 1
ATOM 1575 C CA . SER A 1 209 ? -7.473 -1.977 22.345 1.00 78.19 209 SER A CA 1
ATOM 1576 C C . SER A 1 209 ? -6.856 -3.126 21.534 1.00 78.19 209 SER A C 1
ATOM 1578 O O . SER A 1 209 ? -5.927 -2.936 20.745 1.00 78.19 209 SER A O 1
ATOM 1580 N N . ALA A 1 210 ? -7.378 -4.345 21.707 1.00 79.00 210 ALA A N 1
ATOM 1581 C CA . ALA A 1 210 ? -6.981 -5.489 20.879 1.00 79.00 210 ALA A CA 1
ATOM 1582 C C . ALA A 1 210 ? -7.278 -5.248 19.387 1.00 79.00 210 ALA A C 1
ATOM 1584 O O . ALA A 1 210 ? -6.485 -5.631 18.534 1.00 79.00 210 ALA A O 1
ATOM 1585 N N . ALA A 1 211 ? -8.372 -4.542 19.087 1.00 78.19 211 ALA A N 1
ATOM 1586 C CA . ALA A 1 211 ? -8.728 -4.139 17.731 1.00 78.19 211 ALA A CA 1
ATOM 1587 C C . ALA A 1 211 ? -7.677 -3.198 17.121 1.00 78.19 211 ALA A C 1
ATOM 1589 O O . ALA A 1 211 ? -7.194 -3.447 16.024 1.00 78.19 211 ALA A O 1
ATOM 1590 N N . GLN A 1 212 ? -7.246 -2.162 17.842 1.00 79.06 212 GLN A N 1
ATOM 1591 C CA . GLN A 1 212 ? -6.208 -1.256 17.337 1.00 79.06 212 GLN A CA 1
ATOM 1592 C C . GLN A 1 212 ? -4.886 -1.982 17.060 1.00 79.06 212 GLN A C 1
ATOM 1594 O O . GLN A 1 212 ? -4.249 -1.710 16.049 1.00 79.06 212 GLN A O 1
ATOM 1599 N N . ARG A 1 213 ? -4.497 -2.947 17.906 1.00 79.38 213 ARG A N 1
ATOM 1600 C CA . ARG A 1 213 ? -3.321 -3.793 17.637 1.00 79.38 213 ARG A CA 1
ATOM 1601 C C . ARG A 1 213 ? -3.484 -4.610 16.357 1.00 79.38 213 ARG A C 1
ATOM 1603 O O . ARG A 1 213 ? -2.586 -4.593 15.529 1.00 79.38 213 ARG A O 1
ATOM 1610 N N . LEU A 1 214 ? -4.629 -5.271 16.182 1.00 79.75 214 LEU A N 1
ATOM 1611 C CA . LEU A 1 214 ? -4.920 -6.059 14.980 1.00 79.75 214 LEU A CA 1
ATOM 1612 C C . LEU A 1 214 ? -4.920 -5.206 13.708 1.00 79.75 214 LEU A C 1
ATOM 1614 O O . LEU A 1 214 ? -4.359 -5.632 12.706 1.00 79.75 214 LEU A O 1
ATOM 1618 N N . PHE A 1 215 ? -5.499 -4.004 13.763 1.00 83.31 215 PHE A N 1
ATOM 1619 C CA . PHE A 1 215 ? -5.470 -3.046 12.658 1.00 83.31 215 PHE A CA 1
ATOM 1620 C C . PHE A 1 215 ? -4.031 -2.702 12.258 1.00 83.31 215 PHE A C 1
ATOM 1622 O O . PHE A 1 215 ? -3.673 -2.834 11.092 1.00 83.31 215 PHE A O 1
ATOM 1629 N N . VAL A 1 216 ? -3.197 -2.313 13.231 1.00 81.06 216 VAL A N 1
ATOM 1630 C CA . VAL A 1 216 ? -1.799 -1.925 12.988 1.00 81.06 216 VAL A CA 1
ATOM 1631 C C . VAL A 1 216 ? -0.995 -3.096 12.443 1.00 81.06 216 VAL A C 1
ATOM 1633 O O . VAL A 1 216 ? -0.285 -2.941 11.458 1.00 81.06 216 VAL A O 1
ATOM 1636 N N . THR A 1 217 ? -1.121 -4.281 13.044 1.00 81.50 217 THR A N 1
ATOM 1637 C CA . THR A 1 217 ? -0.425 -5.479 12.566 1.00 81.50 217 THR A CA 1
ATOM 1638 C C . THR A 1 217 ? -0.827 -5.817 11.134 1.00 81.50 217 THR A C 1
ATOM 1640 O O . THR A 1 217 ? 0.045 -6.084 10.316 1.00 81.50 217 THR A O 1
ATOM 1643 N N . ALA A 1 218 ? -2.122 -5.765 10.812 1.00 81.25 218 ALA A N 1
ATOM 1644 C CA . ALA A 1 218 ? -2.604 -6.025 9.461 1.00 81.25 218 ALA A CA 1
ATOM 1645 C C . ALA A 1 218 ? -2.078 -4.991 8.452 1.00 81.25 218 ALA A C 1
ATOM 1647 O O . ALA A 1 218 ? -1.641 -5.380 7.376 1.00 81.25 218 ALA A O 1
ATOM 1648 N N . ALA A 1 219 ? -2.065 -3.703 8.812 1.00 81.75 219 ALA A N 1
ATOM 1649 C CA . ALA A 1 219 ? -1.536 -2.641 7.958 1.00 81.75 219 ALA A CA 1
ATOM 1650 C C . ALA A 1 219 ? -0.024 -2.798 7.710 1.00 81.75 219 ALA A C 1
ATOM 1652 O O . ALA A 1 219 ? 0.410 -2.771 6.566 1.00 81.75 219 ALA A O 1
ATOM 1653 N N . VAL A 1 220 ? 0.769 -3.038 8.762 1.00 80.56 220 VAL A N 1
ATOM 1654 C CA . VAL A 1 220 ? 2.227 -3.250 8.659 1.00 80.56 220 VAL A CA 1
ATOM 1655 C C . VAL A 1 220 ? 2.555 -4.468 7.794 1.00 80.56 220 VAL A C 1
ATOM 1657 O O . VAL A 1 220 ? 3.431 -4.398 6.937 1.00 80.56 220 VAL A O 1
ATOM 1660 N N . LEU A 1 221 ? 1.856 -5.586 8.006 1.00 78.81 221 LEU A N 1
ATOM 1661 C CA . LEU A 1 221 ? 2.092 -6.818 7.252 1.00 78.81 221 LEU A CA 1
ATOM 1662 C C . LEU A 1 221 ? 1.668 -6.704 5.785 1.00 78.81 221 LEU A C 1
ATOM 1664 O O . LEU A 1 221 ? 2.302 -7.313 4.932 1.00 78.81 221 LEU A O 1
ATOM 1668 N N . ALA A 1 222 ? 0.604 -5.952 5.502 1.00 75.12 222 ALA A N 1
ATOM 1669 C CA . ALA A 1 222 ? 0.102 -5.763 4.147 1.00 75.12 222 ALA A CA 1
ATOM 1670 C C . ALA A 1 222 ? 0.900 -4.736 3.331 1.00 75.12 222 ALA A C 1
ATOM 1672 O O . ALA A 1 222 ? 0.719 -4.696 2.120 1.00 75.12 222 ALA A O 1
ATOM 1673 N N . TRP A 1 223 ? 1.729 -3.907 3.976 1.00 77.81 223 TRP A N 1
ATOM 1674 C CA . TRP A 1 223 ? 2.410 -2.784 3.327 1.00 77.81 223 TRP A CA 1
ATOM 1675 C C . TRP A 1 223 ? 3.908 -2.749 3.611 1.00 77.81 223 TRP A C 1
ATOM 1677 O O . TRP A 1 223 ? 4.711 -3.104 2.755 1.00 77.81 223 TRP A O 1
ATOM 1687 N N . ALA A 1 224 ? 4.283 -2.396 4.839 1.00 78.75 224 ALA A N 1
ATOM 1688 C CA . ALA A 1 224 ? 5.671 -2.106 5.176 1.00 78.75 224 ALA A CA 1
AT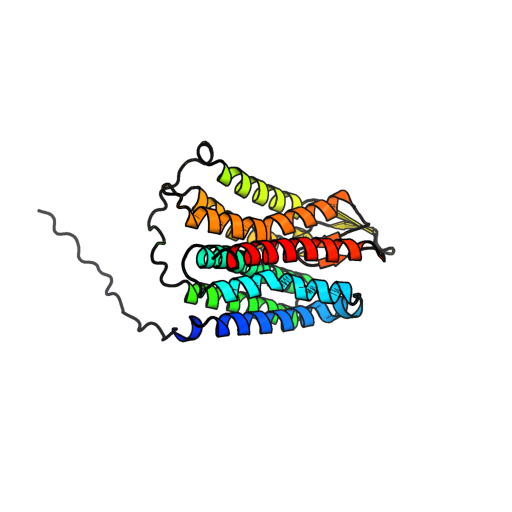OM 1689 C C . ALA A 1 224 ? 6.598 -3.321 5.042 1.00 78.75 224 ALA A C 1
ATOM 1691 O O . ALA A 1 224 ? 7.756 -3.185 4.663 1.00 78.75 224 ALA A O 1
ATOM 1692 N N . VAL A 1 225 ? 6.108 -4.525 5.362 1.00 74.88 225 VAL A N 1
ATOM 1693 C CA . VAL A 1 225 ? 6.925 -5.744 5.245 1.00 74.88 225 VAL A CA 1
ATOM 1694 C C . VAL A 1 225 ? 7.291 -6.045 3.785 1.00 74.88 225 VAL A C 1
ATOM 1696 O O . VAL A 1 225 ? 8.486 -6.191 3.526 1.00 74.88 225 VAL A O 1
ATOM 1699 N N . PRO A 1 226 ? 6.333 -6.124 2.838 1.00 74.25 226 PRO A N 1
ATOM 1700 C CA . PRO A 1 226 ? 6.650 -6.202 1.414 1.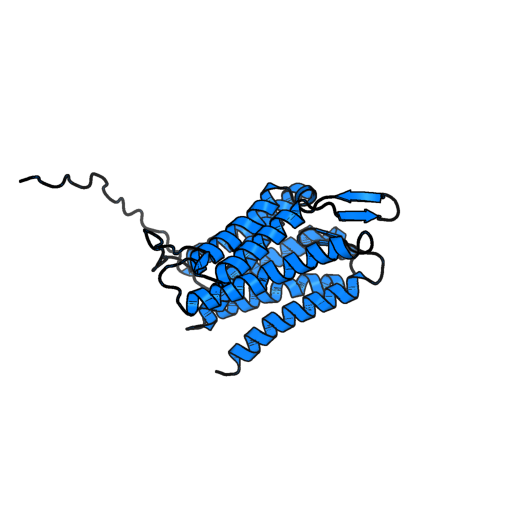00 74.25 226 PRO A CA 1
ATOM 1701 C C . PRO A 1 226 ? 7.561 -5.060 0.942 1.00 74.25 226 PRO A C 1
ATOM 1703 O O . PRO A 1 226 ? 8.629 -5.328 0.399 1.00 74.25 226 PRO A O 1
ATOM 1706 N N . GLU A 1 227 ? 7.192 -3.808 1.220 1.00 76.62 227 GLU A N 1
ATOM 1707 C CA . GLU A 1 227 ? 7.874 -2.619 0.690 1.00 76.62 227 GLU A CA 1
ATOM 1708 C C . GLU A 1 227 ? 9.349 -2.552 1.109 1.00 76.62 227 GLU A C 1
ATOM 1710 O O . GLU A 1 227 ? 10.254 -2.467 0.274 1.00 76.62 227 GLU A O 1
ATOM 1715 N N . VAL A 1 228 ? 9.618 -2.680 2.414 1.00 80.75 228 VAL A N 1
ATOM 1716 C CA . VAL A 1 228 ? 10.985 -2.668 2.954 1.00 80.75 228 VAL A CA 1
ATOM 1717 C C . VAL A 1 228 ? 11.793 -3.844 2.417 1.00 80.75 228 VAL A C 1
ATOM 1719 O O . VAL A 1 228 ? 12.978 -3.687 2.122 1.00 80.75 228 VAL A O 1
ATOM 1722 N N . PHE A 1 229 ? 11.174 -5.019 2.272 1.00 77.56 229 PHE A N 1
ATOM 1723 C CA . PHE A 1 229 ? 11.855 -6.185 1.722 1.00 77.56 229 PHE A CA 1
ATOM 1724 C C . PHE A 1 229 ? 12.308 -5.937 0.275 1.00 77.56 229 PHE A C 1
ATOM 1726 O O . PHE A 1 229 ? 13.461 -6.223 -0.052 1.00 77.56 229 PHE A O 1
ATOM 1733 N N . PHE A 1 230 ? 11.449 -5.368 -0.576 1.00 75.12 230 PHE A N 1
ATOM 1734 C CA . PHE A 1 230 ? 11.797 -5.094 -1.973 1.00 75.12 230 PHE A CA 1
ATOM 1735 C C . PHE A 1 230 ? 12.835 -3.990 -2.118 1.00 75.12 230 PHE A C 1
ATOM 1737 O O . PHE A 1 230 ? 13.819 -4.164 -2.839 1.00 75.12 230 PHE A O 1
ATOM 1744 N N . MET A 1 231 ? 12.684 -2.894 -1.377 1.00 77.94 231 MET A N 1
ATOM 1745 C CA . MET A 1 231 ? 13.678 -1.824 -1.365 1.00 77.94 231 MET A CA 1
ATOM 1746 C C . MET A 1 231 ? 15.056 -2.319 -0.893 1.00 77.94 231 MET A C 1
ATOM 1748 O O . MET A 1 231 ? 16.073 -1.986 -1.502 1.00 77.94 231 MET A O 1
ATOM 1752 N N . LEU A 1 232 ? 15.110 -3.160 0.147 1.00 80.81 232 LEU A N 1
ATOM 1753 C CA . LEU A 1 232 ? 16.363 -3.777 0.598 1.00 80.81 232 LEU A CA 1
ATOM 1754 C C . LEU A 1 232 ? 16.928 -4.758 -0.431 1.00 80.81 232 LEU A C 1
ATOM 1756 O O . LEU A 1 232 ? 18.136 -4.763 -0.655 1.00 80.81 232 LEU A O 1
ATOM 1760 N N . GLY A 1 233 ? 16.080 -5.557 -1.082 1.00 74.94 233 GLY A N 1
ATOM 1761 C CA . GLY A 1 233 ? 16.493 -6.434 -2.179 1.00 74.94 233 GLY A CA 1
ATOM 1762 C C . GLY A 1 233 ? 17.187 -5.662 -3.305 1.00 74.94 233 GLY A C 1
ATOM 1763 O O . GLY A 1 233 ? 18.240 -6.094 -3.770 1.00 74.94 233 GLY A O 1
ATOM 1764 N N . SER A 1 234 ? 16.644 -4.489 -3.662 1.00 72.50 234 SER A N 1
ATOM 1765 C CA . SER A 1 234 ? 17.179 -3.549 -4.669 1.00 72.50 234 SER A CA 1
ATOM 1766 C C . SER A 1 234 ? 18.615 -3.135 -4.352 1.00 72.50 234 SER A C 1
ATOM 1768 O O . SER A 1 234 ? 19.493 -3.136 -5.210 1.00 72.50 234 SER A O 1
ATOM 1770 N N . LEU A 1 235 ? 18.890 -2.852 -3.079 1.00 77.69 235 LEU A N 1
ATOM 1771 C CA . LEU A 1 235 ? 20.226 -2.465 -2.631 1.00 77.69 235 LEU A CA 1
ATOM 1772 C C . LEU A 1 235 ? 21.190 -3.649 -2.535 1.00 77.69 235 LEU A C 1
ATOM 1774 O O . LEU A 1 235 ? 22.353 -3.523 -2.909 1.00 77.69 235 LEU A O 1
ATOM 1778 N N . LEU A 1 236 ? 20.731 -4.784 -2.007 1.00 80.75 236 LEU A N 1
ATOM 1779 C CA . LEU A 1 236 ? 21.600 -5.918 -1.684 1.00 80.75 236 LEU A CA 1
ATOM 1780 C C . LEU A 1 236 ? 22.011 -6.732 -2.913 1.00 80.75 236 LEU A C 1
ATOM 1782 O O . LEU A 1 236 ? 23.102 -7.298 -2.929 1.00 80.75 236 LEU A O 1
ATOM 1786 N N . LEU A 1 237 ? 21.151 -6.807 -3.928 1.00 72.38 237 LEU A N 1
ATOM 1787 C CA . LEU A 1 237 ? 21.422 -7.549 -5.163 1.00 72.38 237 LEU A CA 1
ATOM 1788 C C . LEU A 1 237 ? 21.988 -6.667 -6.282 1.00 72.38 237 LEU A C 1
ATOM 1790 O O . LEU A 1 237 ? 22.449 -7.186 -7.301 1.00 72.38 237 LEU A O 1
ATOM 1794 N N . GLY A 1 238 ? 21.991 -5.348 -6.082 1.00 71.06 238 GLY A N 1
ATOM 1795 C CA . GLY A 1 238 ? 22.549 -4.370 -7.007 1.00 71.06 238 GLY A CA 1
ATOM 1796 C C . GLY A 1 238 ? 21.915 -4.431 -8.397 1.00 71.06 238 GLY A C 1
ATOM 1797 O O . GLY A 1 238 ? 20.732 -4.709 -8.539 1.00 71.06 238 GLY A O 1
ATOM 1798 N N . ALA A 1 239 ? 22.705 -4.224 -9.454 1.00 69.56 239 ALA A N 1
ATOM 1799 C CA . ALA A 1 239 ? 22.191 -4.116 -10.825 1.00 69.56 239 ALA A CA 1
ATOM 1800 C C . ALA A 1 239 ? 21.420 -5.354 -11.338 1.00 69.56 239 ALA A C 1
ATOM 1802 O O . ALA A 1 239 ? 20.675 -5.245 -12.311 1.00 69.56 239 ALA A O 1
ATOM 1803 N N . ALA A 1 240 ? 21.561 -6.513 -10.682 1.00 65.88 240 ALA A N 1
ATOM 1804 C CA . ALA A 1 240 ? 20.813 -7.723 -11.014 1.00 65.88 240 ALA A CA 1
ATOM 1805 C C . ALA A 1 240 ? 19.313 -7.628 -10.676 1.00 65.88 240 ALA A C 1
ATOM 1807 O O . ALA A 1 240 ? 18.524 -8.420 -11.198 1.00 65.88 240 ALA A O 1
ATOM 1808 N N . PHE A 1 241 ? 18.920 -6.691 -9.808 1.00 67.06 241 PHE A N 1
ATOM 1809 C CA . PHE A 1 241 ? 17.544 -6.504 -9.368 1.00 67.06 241 PHE A CA 1
ATOM 1810 C C . PHE A 1 241 ? 17.277 -5.039 -9.023 1.00 67.06 241 PHE A C 1
ATOM 1812 O O . PHE A 1 241 ? 17.938 -4.457 -8.169 1.00 67.06 241 PHE A O 1
ATOM 1819 N N . ARG A 1 242 ? 16.253 -4.456 -9.644 1.00 68.75 242 ARG A N 1
ATOM 1820 C CA . ARG A 1 242 ? 15.819 -3.091 -9.350 1.00 68.75 242 ARG A CA 1
ATOM 1821 C C . ARG A 1 242 ? 14.358 -3.100 -8.962 1.00 68.75 242 ARG A C 1
ATOM 1823 O O . ARG A 1 242 ? 13.532 -3.588 -9.726 1.00 68.75 242 ARG A O 1
ATOM 1830 N N . TYR A 1 243 ? 14.065 -2.524 -7.807 1.00 69.69 243 TYR A N 1
ATOM 1831 C CA . TYR A 1 243 ? 12.716 -2.202 -7.365 1.00 69.69 243 TYR A CA 1
ATOM 1832 C C . TYR A 1 243 ? 12.483 -0.697 -7.401 1.00 69.69 243 TYR A C 1
ATOM 1834 O O . TYR A 1 243 ? 13.314 0.065 -6.892 1.00 69.69 243 TYR A O 1
ATOM 1842 N N . VAL A 1 244 ? 11.343 -0.287 -7.950 1.00 69.12 244 VAL A N 1
ATOM 1843 C CA . VAL A 1 244 ? 10.894 1.104 -7.998 1.00 69.12 244 VAL A CA 1
ATOM 1844 C C . VAL A 1 244 ? 9.419 1.179 -7.617 1.00 69.12 244 VAL A C 1
ATOM 1846 O O . VAL A 1 244 ? 8.562 1.261 -8.486 1.00 69.12 244 VAL A O 1
ATOM 1849 N N . GLY A 1 245 ? 9.129 1.176 -6.314 1.00 64.25 245 GLY A N 1
ATOM 1850 C CA . GLY A 1 245 ? 7.778 1.381 -5.774 1.00 64.25 245 GLY A CA 1
ATOM 1851 C C . GLY A 1 245 ? 6.813 0.227 -6.049 1.00 64.25 245 GLY A C 1
ATOM 1852 O O . GLY A 1 245 ? 6.328 -0.388 -5.119 1.00 64.25 245 GLY A O 1
ATOM 1853 N N . ASP A 1 246 ? 6.535 -0.084 -7.305 1.00 59.06 246 ASP A N 1
ATOM 1854 C CA . ASP A 1 246 ? 5.678 -1.191 -7.725 1.00 59.06 246 ASP A CA 1
ATOM 1855 C C . ASP A 1 246 ? 6.262 -1.980 -8.918 1.00 59.06 246 ASP A C 1
ATOM 1857 O O . ASP A 1 246 ? 5.873 -3.126 -9.160 1.00 59.06 246 ASP A O 1
ATOM 1861 N N . ASP A 1 247 ? 7.282 -1.417 -9.569 1.00 60.03 247 ASP A N 1
ATOM 1862 C CA . ASP A 1 247 ? 7.985 -1.996 -10.705 1.00 60.03 247 ASP A CA 1
ATOM 1863 C C . ASP A 1 247 ? 9.243 -2.780 -10.299 1.00 60.03 247 ASP A C 1
ATOM 1865 O O . ASP A 1 247 ? 10.056 -2.337 -9.480 1.00 60.03 247 ASP A O 1
ATOM 1869 N N . VAL A 1 248 ? 9.455 -3.940 -10.935 1.00 57.38 248 VAL A N 1
ATOM 1870 C CA . VAL A 1 248 ? 10.645 -4.788 -10.744 1.00 57.38 248 VAL A CA 1
ATOM 1871 C C . VAL A 1 248 ? 11.326 -5.097 -12.076 1.00 57.38 248 VAL A C 1
ATOM 1873 O O . VAL A 1 248 ? 10.720 -5.677 -12.973 1.00 57.38 248 VAL A O 1
ATOM 1876 N N . TRP A 1 249 ? 12.616 -4.771 -12.184 1.00 60.50 249 TRP A N 1
ATOM 1877 C CA . TRP A 1 249 ? 13.419 -4.933 -13.399 1.00 60.50 249 TRP A CA 1
ATOM 1878 C C . TRP A 1 249 ? 14.626 -5.836 -13.104 1.00 60.50 249 TRP A C 1
ATOM 1880 O O . TRP A 1 249 ? 15.263 -5.707 -12.055 1.00 60.50 249 TRP A O 1
ATOM 1890 N N . GLY A 1 250 ? 14.972 -6.751 -14.015 1.00 53.09 250 GLY A N 1
ATOM 1891 C CA . GLY A 1 250 ? 16.143 -7.616 -13.843 1.00 53.09 250 GLY A CA 1
ATOM 1892 C C . GLY A 1 250 ? 16.479 -8.473 -15.062 1.00 53.09 250 GLY A C 1
ATOM 1893 O O . GLY A 1 250 ? 15.633 -8.731 -15.920 1.00 53.09 250 GLY A O 1
ATOM 1894 N N . GLY A 1 251 ? 17.731 -8.935 -15.120 1.00 48.56 251 GLY A N 1
ATOM 1895 C CA . GLY A 1 251 ? 18.220 -9.839 -16.162 1.00 48.56 251 GLY A CA 1
ATOM 1896 C C . GLY A 1 251 ? 17.449 -11.166 -16.192 1.00 48.56 251 GLY A C 1
ATOM 1897 O O . GLY A 1 251 ? 17.024 -11.685 -15.153 1.00 48.56 251 GLY A O 1
ATOM 1898 N N . HIS A 1 252 ? 17.250 -11.699 -17.401 1.00 49.53 252 HIS A N 1
ATOM 1899 C CA . HIS A 1 252 ? 16.424 -12.872 -17.702 1.00 49.53 252 HIS A CA 1
ATOM 1900 C C . HIS A 1 252 ? 16.610 -14.025 -16.690 1.00 49.53 252 HIS A C 1
ATOM 1902 O O . HIS A 1 252 ? 17.657 -14.664 -16.639 1.00 49.53 252 HIS A O 1
ATOM 1908 N N . GLY A 1 253 ? 15.573 -14.294 -15.883 1.00 46.41 253 GLY A N 1
ATOM 1909 C CA . GLY A 1 253 ? 15.485 -15.440 -14.963 1.00 46.41 253 GLY A CA 1
ATOM 1910 C C . GLY A 1 253 ? 15.505 -15.106 -13.465 1.00 46.41 253 GLY A C 1
ATOM 1911 O O . GLY A 1 253 ? 14.840 -15.792 -12.689 1.00 46.41 253 GLY A O 1
ATOM 1912 N N . ILE A 1 254 ? 16.169 -14.026 -13.039 1.00 51.28 254 ILE A N 1
ATOM 1913 C CA . ILE A 1 254 ? 16.235 -13.639 -11.612 1.00 51.28 254 ILE A CA 1
ATOM 1914 C C . ILE A 1 254 ? 14.897 -13.039 -11.141 1.00 51.28 254 ILE A C 1
ATOM 1916 O O . ILE A 1 254 ? 14.514 -13.197 -9.992 1.00 51.28 254 ILE A O 1
ATOM 1920 N N . VAL A 1 255 ? 14.101 -12.446 -12.028 1.00 52.41 255 VAL A N 1
ATOM 1921 C CA . VAL A 1 255 ? 12.802 -11.840 -11.669 1.00 52.41 255 VAL A CA 1
ATOM 1922 C C . VAL A 1 255 ? 11.734 -12.891 -11.284 1.00 52.41 255 VAL A C 1
ATOM 1924 O O . VAL A 1 255 ? 10.811 -12.610 -10.520 1.00 52.41 255 VAL A O 1
ATOM 1927 N N . ALA A 1 256 ? 11.870 -14.141 -11.745 1.00 54.12 256 ALA A N 1
ATOM 1928 C CA . ALA A 1 256 ? 10.861 -15.186 -11.547 1.00 54.12 256 ALA A CA 1
ATOM 1929 C C . ALA A 1 256 ? 10.758 -15.692 -10.095 1.00 54.12 256 ALA A C 1
ATOM 1931 O O . ALA A 1 256 ? 9.656 -15.927 -9.596 1.00 54.12 256 ALA A O 1
ATOM 1932 N N . TRP A 1 257 ? 11.884 -15.838 -9.384 1.00 54.94 257 TRP A N 1
ATOM 1933 C CA . TRP A 1 257 ? 11.854 -16.259 -7.976 1.00 54.94 257 TRP A CA 1
ATOM 1934 C C . TRP A 1 257 ? 11.273 -15.172 -7.060 1.00 54.94 257 TRP A C 1
ATOM 1936 O O . TRP A 1 257 ? 10.717 -15.486 -6.010 1.00 54.94 257 TRP A O 1
ATOM 1946 N N . PHE A 1 258 ? 11.325 -13.909 -7.486 1.00 55.28 258 PHE A N 1
ATOM 1947 C CA . PHE A 1 258 ? 10.730 -12.776 -6.781 1.00 55.28 258 PHE A CA 1
ATOM 1948 C C . PHE A 1 258 ? 9.216 -12.693 -6.937 1.00 55.28 258 PHE A C 1
ATOM 1950 O O . PHE A 1 258 ? 8.523 -12.514 -5.937 1.00 55.28 258 PHE A O 1
ATOM 1957 N N . ALA A 1 259 ? 8.694 -12.907 -8.148 1.00 54.00 259 ALA A N 1
ATOM 1958 C CA . ALA A 1 259 ? 7.261 -13.104 -8.366 1.00 54.00 259 ALA A CA 1
ATOM 1959 C C . ALA A 1 259 ? 6.729 -14.253 -7.491 1.00 54.00 259 ALA A C 1
ATOM 1961 O O . ALA A 1 259 ? 5.665 -14.136 -6.886 1.00 54.00 259 ALA A O 1
ATOM 1962 N N . LEU A 1 260 ? 7.509 -15.333 -7.349 1.00 57.31 260 LEU A N 1
ATOM 1963 C CA . LEU A 1 260 ? 7.205 -16.440 -6.440 1.00 57.31 260 LEU A CA 1
ATOM 1964 C C . LEU A 1 260 ? 7.285 -16.035 -4.962 1.00 57.31 260 LEU A C 1
ATOM 1966 O O . LEU A 1 260 ? 6.416 -16.433 -4.195 1.00 57.31 260 LEU A O 1
ATOM 1970 N N . LEU A 1 261 ? 8.266 -15.234 -4.541 1.00 60.38 261 LEU A N 1
ATOM 1971 C CA . LEU A 1 261 ? 8.372 -14.768 -3.156 1.00 60.38 261 LEU A CA 1
ATOM 1972 C C . LEU A 1 261 ? 7.217 -13.837 -2.778 1.00 60.38 261 LEU A C 1
ATOM 1974 O O . LEU A 1 261 ? 6.615 -14.012 -1.722 1.00 60.38 261 LEU A O 1
ATOM 1978 N N . HIS A 1 262 ? 6.869 -12.885 -3.641 1.00 56.16 262 HIS A N 1
ATOM 1979 C CA . HIS A 1 262 ? 5.723 -12.012 -3.422 1.00 56.16 262 HIS A CA 1
ATOM 1980 C C . HIS A 1 262 ? 4.422 -12.820 -3.490 1.00 56.16 262 HIS A C 1
ATOM 1982 O O . HIS A 1 262 ? 3.552 -12.635 -2.650 1.00 56.16 262 HIS A O 1
ATOM 1988 N N . ALA A 1 263 ? 4.309 -13.803 -4.390 1.00 57.94 263 ALA A N 1
ATOM 1989 C CA . ALA A 1 263 ? 3.192 -14.741 -4.387 1.00 57.94 263 ALA A CA 1
ATOM 1990 C C . ALA A 1 263 ? 3.114 -15.556 -3.094 1.00 57.94 263 ALA A C 1
ATOM 1992 O O . ALA A 1 263 ? 2.018 -15.775 -2.596 1.00 57.94 263 ALA A O 1
ATOM 1993 N N . VAL A 1 264 ? 4.244 -15.962 -2.511 1.00 61.75 264 VAL A N 1
ATOM 1994 C CA . VAL A 1 264 ? 4.306 -16.659 -1.221 1.00 61.75 264 VAL A CA 1
ATOM 1995 C C . VAL A 1 264 ? 3.935 -15.726 -0.076 1.00 61.75 264 VAL A C 1
ATOM 1997 O O . VAL A 1 264 ? 3.158 -16.136 0.776 1.00 61.75 264 VAL A O 1
ATOM 2000 N N . ILE A 1 265 ? 4.417 -14.483 -0.049 1.00 61.56 265 ILE A N 1
ATOM 2001 C CA . ILE A 1 265 ? 4.055 -13.491 0.973 1.00 61.56 265 ILE A CA 1
ATOM 2002 C C . ILE A 1 265 ? 2.566 -13.155 0.860 1.00 61.56 265 ILE A C 1
ATOM 2004 O O . ILE A 1 265 ? 1.843 -13.248 1.845 1.00 61.56 265 ILE A O 1
ATOM 2008 N N . THR A 1 266 ? 2.067 -12.878 -0.341 1.00 58.31 266 THR A N 1
ATOM 2009 C CA . THR A 1 266 ? 0.652 -12.615 -0.620 1.00 58.31 266 THR A CA 1
ATOM 2010 C C . THR A 1 266 ? -0.222 -13.826 -0.317 1.00 58.31 266 THR A C 1
ATOM 2012 O O . THR A 1 266 ? -1.260 -13.678 0.322 1.00 58.31 266 THR A O 1
ATOM 2015 N N . ALA A 1 267 ? 0.193 -15.039 -0.684 1.00 59.09 267 ALA A N 1
ATOM 2016 C CA . ALA A 1 267 ? -0.512 -16.272 -0.341 1.00 59.09 267 ALA A CA 1
ATOM 2017 C C . ALA A 1 267 ? -0.404 -16.602 1.151 1.00 59.09 267 ALA A C 1
ATOM 2019 O O . ALA A 1 267 ? -1.328 -17.192 1.698 1.00 59.09 267 ALA A O 1
ATOM 2020 N N . ALA A 1 268 ? 0.665 -16.207 1.840 1.00 60.91 268 ALA A N 1
ATOM 2021 C CA . ALA A 1 268 ? 0.806 -16.351 3.283 1.00 60.91 268 ALA A CA 1
ATOM 2022 C C . ALA A 1 268 ? -0.052 -15.324 4.025 1.00 60.91 268 ALA A C 1
ATOM 2024 O O . ALA A 1 268 ? -0.669 -15.671 5.026 1.00 60.91 268 ALA A O 1
ATOM 2025 N N . LEU A 1 269 ? -0.174 -14.093 3.530 1.00 57.62 269 LEU A N 1
ATOM 2026 C CA . LEU A 1 269 ? -1.065 -13.064 4.069 1.00 57.62 269 LEU A CA 1
ATOM 2027 C C . LEU A 1 269 ? -2.531 -13.425 3.806 1.00 57.62 269 LEU A C 1
ATOM 2029 O O . LEU A 1 269 ? -3.342 -13.450 4.733 1.00 57.62 269 LEU A O 1
ATOM 2033 N N . ALA A 1 270 ? -2.872 -13.808 2.576 1.00 56.34 270 ALA A N 1
ATOM 2034 C CA . ALA A 1 270 ? -4.200 -14.295 2.218 1.00 56.34 270 ALA A CA 1
ATOM 2035 C C . ALA A 1 270 ? -4.523 -15.613 2.936 1.00 56.34 270 ALA A C 1
ATOM 2037 O O . ALA A 1 270 ? -5.613 -15.773 3.472 1.00 56.34 270 ALA A O 1
ATOM 2038 N N . GLY A 1 271 ? -3.569 -16.537 3.012 1.00 54.28 271 GLY A N 1
ATOM 2039 C CA . GLY A 1 271 ? -3.695 -17.850 3.638 1.00 54.28 271 GLY A CA 1
ATOM 2040 C C . GLY A 1 271 ? -3.791 -17.781 5.156 1.00 54.28 271 GLY A C 1
ATOM 2041 O O . GLY A 1 271 ? -4.654 -18.433 5.730 1.00 54.28 271 GLY A O 1
ATOM 2042 N N . SER A 1 272 ? -2.989 -16.950 5.824 1.00 55.19 272 SER A N 1
ATOM 2043 C CA . SER A 1 272 ? -3.115 -16.694 7.267 1.00 55.19 272 SER A CA 1
ATOM 2044 C C . SER A 1 272 ? -4.449 -16.030 7.587 1.00 55.19 272 SER A C 1
ATOM 2046 O O . SER A 1 272 ? -5.126 -16.437 8.532 1.00 55.19 272 SER A O 1
ATOM 2048 N N . THR A 1 273 ? -4.897 -15.108 6.734 1.00 52.47 273 THR A N 1
ATOM 2049 C CA . THR A 1 273 ? -6.240 -14.536 6.814 1.00 52.47 273 THR A CA 1
ATOM 2050 C C . THR A 1 273 ? -7.301 -15.628 6.631 1.00 52.47 273 THR A C 1
ATOM 2052 O O . THR A 1 273 ? -8.185 -15.751 7.466 1.00 52.47 273 THR A O 1
ATOM 2055 N N . VAL A 1 274 ? -7.189 -16.512 5.636 1.00 47.97 274 VAL A N 1
ATOM 2056 C CA . VAL A 1 274 ? -8.127 -17.629 5.395 1.00 47.97 274 VAL A CA 1
ATOM 2057 C C . VAL A 1 274 ? -8.122 -18.671 6.517 1.00 47.97 274 VAL A C 1
ATOM 2059 O O . VAL A 1 274 ? -9.184 -19.159 6.896 1.00 47.97 274 VAL A O 1
ATOM 2062 N N . VAL A 1 275 ? -6.973 -19.000 7.102 1.00 51.34 275 VAL A N 1
ATOM 2063 C CA . VAL A 1 275 ? -6.872 -19.906 8.257 1.00 51.34 275 VAL A CA 1
ATOM 2064 C C . VAL A 1 275 ? -7.538 -19.281 9.485 1.00 51.34 275 VAL A C 1
ATOM 2066 O O . VAL A 1 275 ? -8.282 -19.968 10.188 1.00 51.34 275 VAL A O 1
ATOM 2069 N N . LEU A 1 276 ? -7.364 -17.973 9.701 1.00 49.78 276 LEU A N 1
ATOM 2070 C CA . LEU A 1 276 ? -8.110 -17.214 10.712 1.00 49.78 276 LEU A CA 1
ATOM 2071 C C . LEU A 1 276 ? -9.622 -17.177 10.411 1.00 49.78 276 LEU A C 1
ATOM 2073 O O . LEU A 1 276 ? -10.428 -17.170 11.339 1.00 49.78 276 LEU A O 1
ATOM 2077 N N . LEU A 1 277 ? -10.021 -17.205 9.134 1.00 44.09 277 LEU A N 1
ATOM 2078 C CA . LEU A 1 277 ? -11.425 -17.280 8.708 1.00 44.09 277 LEU A CA 1
ATOM 2079 C C . LEU A 1 277 ? -12.049 -18.680 8.834 1.00 44.09 277 LEU A C 1
ATOM 2081 O O . LEU A 1 277 ? -13.270 -18.764 8.911 1.00 44.09 277 LEU A O 1
ATOM 2085 N N . ARG A 1 278 ? -11.254 -19.760 8.825 1.00 47.31 278 ARG A N 1
ATOM 2086 C CA . ARG A 1 278 ? -11.737 -21.157 8.876 1.00 47.31 278 ARG A CA 1
ATOM 2087 C C . ARG A 1 278 ? -11.797 -21.758 10.281 1.00 47.31 278 ARG A C 1
ATOM 2089 O O . ARG A 1 278 ? -12.478 -22.755 10.476 1.00 47.31 278 ARG A O 1
ATOM 2096 N N . ARG A 1 279 ? -11.076 -21.199 11.257 1.00 41.19 279 ARG A N 1
ATOM 2097 C CA . ARG A 1 279 ? -11.091 -21.660 12.664 1.00 41.19 279 ARG A CA 1
ATOM 2098 C C . ARG A 1 279 ? -12.245 -21.073 13.494 1.00 41.19 279 ARG A C 1
ATOM 2100 O O . ARG A 1 279 ? -12.175 -21.055 14.717 1.00 41.19 279 ARG A O 1
ATOM 2107 N N . SER A 1 280 ? -13.259 -20.526 12.834 1.00 38.62 280 SER A N 1
ATOM 2108 C CA . SER A 1 280 ? -14.474 -19.922 13.406 1.00 38.62 280 SER A CA 1
ATOM 2109 C C . SER A 1 280 ? -15.638 -20.170 12.468 1.00 38.62 280 SER A C 1
ATOM 2111 O O . SER A 1 280 ? -16.777 -20.162 12.968 1.00 38.62 280 SER A O 1
#

Foldseek 3Di:
DDDPDDDPDDPPPPPDPPCVVLLDLVVLVVLLVQLLVLVCVLCVVVVVVDDPLVVVLSVLLCVLLVCLSVQCPPDDLSVLLSLLSNVLVLLLQLLVLLLSCVQPVDPSSVVSNVSSVVSVVSSVSNCPPVPDPPPDQPFADCVVFVVLCVLVVLLVLLLVLQADWFWADPPPDTDTDGLCRNSPVVSSCSSRCPLSVLLNSQRRGPDNDPSSVSSNVSNCLNHSVVSSVQSVVRRPVGRQWHDRSSDIDHDPPPVNVVSVVSSVSSCCSVVVSVVVVPVD

pLDDT: mean 74.56, std 14.3, range [36.88, 94.88]

Sequence (280 aa):
MCRPAGRLWARATIPAPDLTWFRDWKVLLGVAVALLVVVLGAAEDMLEKSTFLGFAYEVLRWAPLFVGIRLLDRDGPRRVIAHGIVAANAVFLLVDGLGSVHSIGSVWSWLQLALAAALVVVLAIRLWPFEQVPRRPALVSPTRRPLAWVTVGAASAELVLLVAAVPFDDGEISGTFTVGGVIGLVAGLLAVVPWAGMCVLAVLSRHLSAAQRLFVTAAVLAWAVPEVFFMLGSLLLGAAFRYVGDDVWGGHGIVAWFALLHAVITAALAGSTVVLLRRS